Protein AF-A0AAW0WRS8-F1 (afdb_monomer)

Organism: Cherax quadricarinatus (NCBI:txid27406)

Solvent-accessible surface area (backbone atoms only — not comparable to full-atom values): 12340 Å² total; per-residue (Å²): 109,69,59,82,79,44,77,72,46,46,68,58,30,54,53,52,19,50,53,30,45,75,68,71,35,55,68,61,17,49,53,32,34,52,50,32,47,50,47,54,60,73,70,48,56,92,85,69,47,71,90,71,67,74,47,70,54,64,65,86,45,72,82,47,36,58,57,56,53,36,50,53,54,47,31,52,56,37,42,75,72,65,40,24,55,60,24,30,54,48,43,54,50,58,37,44,28,33,70,85,74,38,91,80,49,54,76,82,51,40,58,62,25,24,60,72,48,67,39,32,68,60,47,47,52,50,45,71,70,40,32,90,82,65,47,45,71,79,36,72,63,50,21,54,46,45,24,51,28,31,38,45,60,37,72,58,66,86,70,78,90,79,64,52,78,70,53,52,56,54,49,50,60,52,45,65,74,57,56,52,47,68,55,22,35,54,50,15,56,54,38,41,52,53,33,42,70,75,41,53,86,52,46,62,65,48,30,60,75,68,72,46,83,70,57,73,88,77,73,113

Structure (mmCIF, N/CA/C/O backbone):
data_AF-A0AAW0WRS8-F1
#
_entry.id   AF-A0AAW0WRS8-F1
#
loop_
_atom_site.group_PDB
_atom_site.id
_atom_site.type_symbol
_atom_site.label_atom_id
_a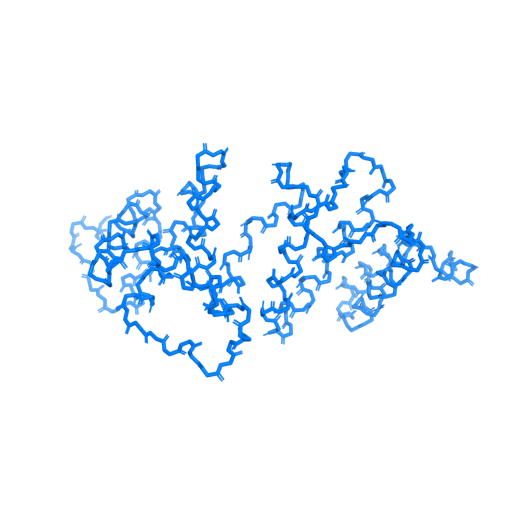tom_site.label_alt_id
_atom_site.label_comp_id
_atom_site.label_asym_id
_atom_site.label_entity_id
_atom_site.label_seq_id
_atom_site.pdbx_PDB_ins_code
_atom_site.Cartn_x
_atom_site.Cartn_y
_atom_site.Cartn_z
_atom_site.occupancy
_atom_site.B_iso_or_equiv
_atom_site.auth_seq_id
_atom_site.auth_comp_id
_atom_site.auth_asym_id
_atom_site.auth_atom_id
_atom_site.pdbx_PDB_model_num
ATOM 1 N N . THR A 1 1 ? 16.621 -12.803 -29.660 1.00 56.28 1 THR A N 1
ATOM 2 C CA . THR A 1 1 ? 15.350 -12.135 -29.286 1.00 56.28 1 THR A CA 1
ATOM 3 C C . THR A 1 1 ? 15.617 -10.657 -29.076 1.00 56.28 1 THR A C 1
ATOM 5 O O . THR A 1 1 ? 16.771 -10.305 -28.866 1.00 56.28 1 THR A O 1
ATOM 8 N N . LEU A 1 2 ? 14.601 -9.792 -29.170 1.00 69.19 2 LEU A N 1
ATOM 9 C CA . L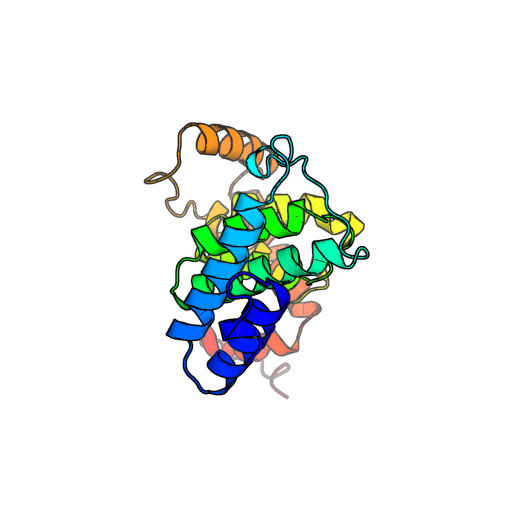EU A 1 2 ? 14.745 -8.325 -29.106 1.00 69.19 2 LEU A CA 1
ATOM 10 C C . LEU A 1 2 ? 15.580 -7.838 -27.900 1.00 69.19 2 LEU A C 1
ATOM 12 O O . LEU A 1 2 ? 16.336 -6.891 -28.036 1.00 69.19 2 LEU A O 1
ATOM 16 N N . LEU A 1 3 ? 15.528 -8.555 -26.770 1.00 72.19 3 LEU A N 1
ATOM 17 C CA . LEU A 1 3 ? 16.339 -8.315 -25.567 1.00 72.19 3 LEU A CA 1
ATOM 18 C C . LEU A 1 3 ? 17.863 -8.325 -25.820 1.00 72.19 3 LEU A C 1
ATOM 20 O O . LEU A 1 3 ? 18.598 -7.595 -25.167 1.00 72.19 3 LEU A O 1
ATOM 24 N N . ASN A 1 4 ? 18.342 -9.140 -26.764 1.00 72.88 4 ASN A N 1
ATOM 25 C CA . ASN A 1 4 ? 19.769 -9.222 -27.100 1.00 72.88 4 ASN A CA 1
ATOM 26 C C . ASN A 1 4 ? 20.231 -8.045 -27.969 1.00 72.88 4 ASN A C 1
ATOM 28 O O . ASN A 1 4 ? 21.420 -7.748 -27.993 1.00 72.88 4 ASN A O 1
ATOM 32 N N . HIS A 1 5 ? 19.307 -7.413 -28.698 1.00 77.75 5 HIS A N 1
ATOM 33 C CA . HIS A 1 5 ? 19.598 -6.253 -29.540 1.00 77.75 5 HIS A CA 1
ATOM 34 C C . HIS A 1 5 ? 19.365 -4.939 -28.783 1.00 77.75 5 HIS A C 1
ATOM 36 O O . HIS A 1 5 ? 20.185 -4.039 -28.885 1.00 77.75 5 HIS A O 1
ATOM 42 N N . GLU A 1 6 ? 18.300 -4.865 -27.980 1.00 80.38 6 GLU A N 1
ATOM 43 C CA . GLU A 1 6 ? 17.896 -3.686 -27.207 1.00 80.38 6 GLU A CA 1
ATOM 44 C C . GLU A 1 6 ? 17.671 -4.058 -25.733 1.00 80.38 6 GLU A C 1
ATOM 46 O O . GLU A 1 6 ? 16.535 -4.263 -25.286 1.00 80.38 6 GLU A O 1
ATOM 51 N N . PRO A 1 7 ? 18.749 -4.169 -24.938 1.00 82.00 7 PRO A N 1
ATOM 52 C CA . PRO A 1 7 ? 18.675 -4.723 -23.590 1.00 82.00 7 PRO A CA 1
ATOM 53 C C . PRO A 1 7 ? 18.068 -3.748 -22.563 1.00 82.00 7 PRO A C 1
ATOM 55 O O . PRO A 1 7 ? 17.867 -4.120 -21.408 1.00 82.00 7 PRO A O 1
ATOM 58 N N . PHE A 1 8 ? 17.771 -2.508 -22.967 1.00 85.62 8 PHE A N 1
ATOM 59 C CA . PHE A 1 8 ? 17.171 -1.466 -22.127 1.00 85.62 8 PHE A CA 1
ATOM 60 C C . PHE A 1 8 ? 15.739 -1.096 -22.542 1.00 85.62 8 PHE A C 1
ATOM 62 O O . PHE A 1 8 ? 15.156 -0.184 -21.966 1.00 85.62 8 PHE A O 1
ATOM 69 N N . HIS A 1 9 ? 15.135 -1.801 -23.504 1.00 92.38 9 HIS A N 1
ATOM 70 C CA . HIS A 1 9 ? 13.744 -1.543 -23.875 1.00 92.38 9 HIS A CA 1
ATOM 71 C C . HIS A 1 9 ? 12.785 -1.968 -22.750 1.00 92.38 9 HIS A C 1
ATOM 73 O O . HIS A 1 9 ? 12.619 -3.162 -22.481 1.00 92.38 9 HIS A O 1
ATOM 79 N N . VAL A 1 10 ? 12.144 -0.988 -22.105 1.00 93.81 10 VAL A N 1
ATOM 80 C CA . VAL A 1 10 ? 11.334 -1.170 -20.887 1.00 93.81 10 VAL A CA 1
ATOM 81 C C . VAL A 1 10 ? 10.209 -2.186 -21.090 1.00 93.81 10 VAL A C 1
ATOM 83 O O . VAL A 1 10 ? 10.088 -3.123 -20.302 1.00 93.81 10 VAL A O 1
ATOM 86 N N . ASP A 1 11 ? 9.432 -2.078 -22.169 1.00 92.75 11 ASP A N 1
ATOM 87 C CA . ASP A 1 11 ? 8.311 -2.998 -22.394 1.00 92.75 11 ASP A CA 1
ATOM 88 C C . ASP A 1 11 ? 8.783 -4.436 -22.644 1.00 92.75 11 ASP A C 1
ATOM 90 O O . ASP A 1 11 ? 8.130 -5.384 -22.207 1.00 92.75 11 ASP A O 1
ATOM 94 N N . THR A 1 12 ? 9.948 -4.621 -23.280 1.00 93.88 12 THR A N 1
ATOM 95 C CA . THR A 1 12 ? 10.545 -5.958 -23.447 1.00 93.88 12 THR A CA 1
ATOM 96 C C . THR A 1 12 ? 10.975 -6.520 -22.097 1.00 93.88 12 THR A C 1
ATOM 98 O O . THR A 1 12 ? 10.697 -7.683 -21.814 1.00 93.88 12 THR A O 1
ATOM 101 N N . LEU A 1 13 ? 11.619 -5.713 -21.246 1.00 95.00 13 LEU A N 1
ATOM 102 C CA . LEU A 1 13 ? 12.016 -6.132 -19.898 1.00 95.00 13 LEU A CA 1
ATOM 103 C C . LEU A 1 13 ? 10.797 -6.567 -19.076 1.00 95.00 13 LEU A C 1
ATOM 105 O O . LEU A 1 13 ? 10.821 -7.631 -18.458 1.00 95.00 13 LEU A O 1
ATOM 109 N N . LEU A 1 14 ? 9.704 -5.801 -19.129 1.00 95.50 14 LEU A N 1
ATOM 110 C CA . LEU A 1 14 ? 8.461 -6.131 -18.433 1.00 95.50 14 LEU A CA 1
ATOM 111 C C . LEU A 1 14 ? 7.804 -7.402 -18.988 1.00 95.50 14 LEU A C 1
ATOM 113 O O . LEU A 1 14 ? 7.377 -8.257 -18.210 1.00 95.50 14 LEU A O 1
ATOM 117 N N . GLN A 1 15 ? 7.744 -7.582 -20.305 1.00 94.56 15 GLN A N 1
ATOM 118 C CA . GLN A 1 15 ? 7.197 -8.806 -20.899 1.00 94.56 15 GLN A CA 1
ATOM 119 C C . GLN A 1 15 ? 8.037 -10.038 -20.549 1.00 94.56 15 GLN A C 1
ATOM 121 O O . GLN A 1 15 ? 7.498 -11.060 -20.140 1.00 94.56 15 GLN A O 1
ATOM 126 N N . VAL A 1 16 ? 9.362 -9.942 -20.644 1.00 94.19 16 VAL A N 1
ATOM 127 C CA . VAL A 1 16 ? 10.254 -11.063 -20.328 1.00 94.19 16 VAL A CA 1
ATOM 128 C C . VAL A 1 16 ? 10.237 -11.376 -18.829 1.00 94.19 16 VAL A C 1
ATOM 130 O O . VAL A 1 16 ? 10.242 -12.548 -18.464 1.00 94.19 16 VAL A O 1
ATOM 133 N N . SER A 1 17 ? 10.118 -10.367 -17.958 1.00 95.75 17 SER A N 1
ATOM 134 C CA . SER A 1 17 ? 9.947 -10.593 -16.513 1.00 95.75 17 SER A CA 1
ATOM 135 C C . SER A 1 17 ? 8.711 -11.439 -16.198 1.00 95.75 17 SER A C 1
ATOM 137 O O . SER A 1 17 ? 8.746 -12.264 -15.291 1.00 95.75 17 SER A O 1
ATOM 139 N N . GLU A 1 18 ? 7.641 -11.287 -16.982 1.00 94.31 18 GLU A N 1
ATOM 140 C CA . GLU A 1 18 ? 6.420 -12.074 -16.826 1.00 94.31 18 GLU A CA 1
ATOM 141 C C . GLU A 1 18 ? 6.632 -13.534 -17.234 1.00 94.31 18 GLU A C 1
ATOM 143 O O . GLU A 1 18 ? 6.164 -14.438 -16.549 1.00 94.31 18 GLU A O 1
ATOM 148 N N . ILE A 1 19 ? 7.394 -13.773 -18.304 1.00 95.50 19 ILE A N 1
ATOM 149 C CA . ILE A 1 19 ? 7.750 -15.128 -18.742 1.00 95.50 19 ILE A CA 1
ATOM 150 C C . ILE A 1 19 ? 8.559 -15.844 -17.655 1.00 95.50 19 ILE A C 1
ATOM 152 O O . ILE A 1 19 ? 8.246 -16.984 -17.322 1.00 95.50 19 ILE A O 1
ATOM 156 N N . PHE A 1 20 ? 9.556 -15.178 -17.064 1.00 94.75 20 PHE A N 1
ATOM 157 C CA . PHE A 1 20 ? 10.329 -15.756 -15.958 1.00 94.75 20 PHE A CA 1
ATOM 158 C C . PHE A 1 20 ? 9.472 -16.000 -14.715 1.00 94.75 20 PHE A C 1
ATOM 160 O O . PHE A 1 20 ? 9.589 -17.055 -14.100 1.00 94.75 20 PHE A O 1
ATOM 167 N N . ARG A 1 21 ? 8.556 -15.079 -14.389 1.00 94.25 21 ARG A N 1
ATOM 168 C CA . ARG A 1 21 ? 7.604 -15.248 -13.283 1.00 94.25 21 ARG A CA 1
ATOM 169 C C . ARG A 1 21 ? 6.711 -16.475 -13.474 1.00 94.25 21 ARG A C 1
ATOM 171 O O . ARG A 1 21 ? 6.482 -17.198 -12.514 1.00 94.25 21 ARG A O 1
ATOM 178 N N . LEU A 1 22 ? 6.216 -16.705 -14.692 1.00 94.56 22 LEU A N 1
ATOM 179 C CA . LEU A 1 22 ? 5.416 -17.887 -15.040 1.00 94.56 22 LEU A CA 1
ATOM 180 C C . LEU A 1 22 ? 6.246 -19.178 -15.092 1.00 94.56 22 LEU A C 1
ATOM 182 O O . LEU A 1 22 ? 5.693 -20.260 -14.933 1.00 94.56 22 LEU A O 1
ATOM 186 N N . GLY A 1 23 ? 7.554 -19.066 -15.319 1.00 94.62 23 GLY A N 1
ATOM 187 C CA . GLY A 1 23 ? 8.512 -20.169 -15.252 1.00 94.62 23 GLY A CA 1
ATOM 188 C C . GLY A 1 23 ? 9.079 -20.426 -13.853 1.00 94.62 23 GLY A C 1
ATOM 189 O O . GLY A 1 23 ? 10.122 -21.066 -13.756 1.00 94.62 23 GLY A O 1
ATOM 190 N N . ASP A 1 24 ? 8.447 -19.894 -12.800 1.00 91.44 24 ASP A N 1
ATOM 191 C CA . ASP A 1 24 ? 8.865 -19.971 -11.390 1.00 91.44 24 ASP A CA 1
ATOM 192 C C . ASP A 1 24 ? 10.255 -19.379 -11.061 1.00 91.44 24 ASP A C 1
ATOM 194 O O . ASP A 1 24 ? 10.725 -19.464 -9.923 1.00 91.44 24 ASP A O 1
ATOM 198 N N . ASP A 1 25 ? 10.893 -18.669 -11.997 1.00 94.81 25 ASP A N 1
ATOM 199 C CA . ASP A 1 25 ? 12.132 -17.921 -11.755 1.00 94.81 25 ASP A CA 1
ATOM 200 C C . ASP A 1 25 ? 11.824 -16.485 -11.301 1.00 94.81 25 ASP A C 1
ATOM 202 O O . ASP A 1 25 ? 11.981 -15.483 -12.011 1.00 94.81 25 ASP A O 1
ATOM 206 N N . SER A 1 26 ? 11.344 -16.391 -10.064 1.00 91.56 26 SER A N 1
ATOM 207 C CA . SER A 1 26 ? 11.006 -15.124 -9.408 1.00 91.56 26 SER A CA 1
ATOM 208 C C . SER A 1 26 ? 12.222 -14.214 -9.182 1.00 91.56 26 SER A C 1
ATOM 210 O O . SER A 1 26 ? 12.084 -12.987 -9.191 1.00 91.56 26 SER A O 1
ATOM 212 N N . ALA A 1 27 ? 13.420 -14.786 -9.030 1.00 94.25 27 ALA A N 1
ATOM 213 C CA . ALA A 1 27 ? 14.651 -14.026 -8.838 1.00 94.25 27 ALA A CA 1
ATOM 214 C C . ALA A 1 27 ? 15.044 -13.269 -10.114 1.00 94.25 27 ALA A C 1
ATOM 216 O O . ALA A 1 27 ? 15.286 -12.059 -10.061 1.00 94.25 27 ALA A O 1
ATOM 217 N N . MET A 1 28 ? 15.050 -13.948 -11.265 1.00 94.38 28 MET A N 1
ATOM 218 C CA . MET A 1 28 ? 15.327 -13.311 -12.552 1.00 94.38 28 MET A CA 1
ATOM 219 C C . MET A 1 28 ? 14.232 -12.305 -12.925 1.00 94.38 28 MET A C 1
ATOM 221 O O . MET A 1 28 ? 14.537 -11.195 -13.369 1.00 94.38 28 MET A O 1
ATOM 225 N N . ALA A 1 29 ? 12.959 -12.642 -12.687 1.00 95.19 29 ALA A N 1
ATOM 226 C CA . ALA A 1 29 ? 11.845 -11.723 -12.914 1.00 95.19 29 ALA A CA 1
ATOM 227 C C . ALA A 1 29 ? 12.014 -10.409 -12.130 1.00 95.19 29 ALA A C 1
ATOM 229 O O . ALA A 1 29 ? 11.847 -9.325 -12.696 1.00 95.19 29 ALA A O 1
ATOM 230 N N . ALA A 1 30 ? 12.403 -10.489 -10.852 1.00 95.69 30 ALA A N 1
ATOM 231 C CA . ALA A 1 30 ? 12.645 -9.315 -10.019 1.00 95.69 30 ALA A CA 1
ATOM 232 C C . ALA A 1 30 ? 13.793 -8.443 -10.551 1.00 95.69 30 ALA A C 1
ATOM 234 O O . ALA A 1 30 ? 13.620 -7.229 -10.654 1.00 95.69 30 ALA A O 1
ATOM 235 N N . GLN A 1 31 ? 14.913 -9.045 -10.967 1.00 95.81 31 GLN A N 1
ATOM 236 C CA . GLN A 1 31 ? 16.049 -8.308 -11.542 1.00 95.81 31 GLN A CA 1
ATOM 237 C C . GLN A 1 31 ? 15.669 -7.555 -12.823 1.00 95.81 31 GLN A C 1
ATOM 239 O O . GLN A 1 31 ? 16.104 -6.425 -13.041 1.00 95.81 31 GLN A O 1
ATOM 244 N N . LEU A 1 32 ? 14.834 -8.155 -13.676 1.00 96.12 32 LEU A N 1
ATOM 245 C CA . LEU A 1 32 ? 14.356 -7.505 -14.899 1.00 96.12 32 LEU A CA 1
ATOM 246 C C . LEU A 1 32 ? 13.430 -6.320 -14.603 1.00 96.12 32 LEU A C 1
ATOM 248 O O . LEU A 1 32 ? 13.510 -5.302 -15.290 1.00 96.12 32 LEU A O 1
ATOM 252 N N . ILE A 1 33 ? 12.590 -6.425 -13.570 1.00 97.06 33 ILE A N 1
ATOM 253 C CA . ILE A 1 33 ? 11.737 -5.320 -13.106 1.00 97.06 33 ILE A CA 1
ATOM 254 C C . ILE A 1 33 ? 12.589 -4.186 -12.522 1.00 97.06 33 ILE A C 1
ATOM 256 O O . ILE A 1 33 ? 12.374 -3.026 -12.864 1.00 97.06 33 ILE A O 1
ATOM 260 N N . GLU A 1 34 ? 13.581 -4.505 -11.690 1.00 95.88 34 GLU A N 1
ATOM 261 C CA . GLU A 1 34 ? 14.518 -3.519 -11.130 1.00 95.88 34 GLU A CA 1
ATOM 262 C C . GLU A 1 34 ? 15.306 -2.810 -12.240 1.00 95.88 34 GLU A C 1
ATOM 264 O O . GLU A 1 34 ? 15.440 -1.586 -12.231 1.00 95.88 34 GLU A O 1
ATOM 269 N N . ARG A 1 35 ? 15.738 -3.550 -13.267 1.00 95.62 35 ARG A N 1
ATOM 270 C CA . ARG A 1 35 ? 16.375 -2.972 -14.455 1.00 95.62 35 ARG A CA 1
ATOM 271 C C . ARG A 1 35 ? 15.435 -2.050 -15.233 1.00 95.62 35 ARG A C 1
ATOM 273 O O . ARG A 1 35 ? 15.873 -1.000 -15.693 1.00 95.62 35 ARG A O 1
ATOM 280 N N . ALA A 1 36 ? 14.165 -2.422 -15.393 1.00 96.56 36 ALA A N 1
ATOM 281 C CA . ALA A 1 36 ? 13.172 -1.577 -16.054 1.00 96.56 36 ALA A CA 1
ATOM 282 C C . ALA A 1 36 ? 12.967 -0.254 -15.296 1.00 96.56 36 ALA A C 1
ATOM 284 O O . ALA A 1 36 ? 12.954 0.808 -15.917 1.00 96.56 36 ALA A O 1
ATOM 285 N N . LEU A 1 37 ? 12.880 -0.308 -13.962 1.00 95.44 37 LEU A N 1
ATOM 286 C CA . LEU A 1 37 ? 12.797 0.884 -13.113 1.00 95.44 37 LEU A CA 1
ATOM 287 C C . LEU A 1 37 ? 14.042 1.763 -13.234 1.00 95.44 37 LEU A C 1
ATOM 289 O O . LEU A 1 37 ? 13.903 2.971 -13.396 1.00 95.44 37 LEU A O 1
ATOM 293 N N . TYR A 1 38 ? 15.235 1.167 -13.240 1.00 95.06 38 TYR A N 1
ATOM 294 C CA . TYR A 1 38 ? 16.484 1.904 -13.435 1.00 95.06 38 TYR A CA 1
ATOM 295 C C . TYR A 1 38 ? 16.507 2.664 -14.769 1.00 95.06 38 TYR A C 1
ATOM 297 O O . TYR A 1 38 ? 16.867 3.838 -14.810 1.00 95.06 38 TYR A O 1
ATOM 305 N N . VAL A 1 39 ? 16.084 2.023 -15.866 1.00 94.62 39 VAL A N 1
ATOM 306 C CA . VAL A 1 39 ? 16.002 2.695 -17.173 1.00 94.62 39 VAL A CA 1
ATOM 307 C C . VAL A 1 39 ? 15.033 3.876 -17.114 1.00 94.62 39 VAL A C 1
ATOM 309 O O . VAL A 1 39 ? 15.382 4.969 -17.560 1.00 94.62 39 VAL A O 1
ATOM 312 N N . LEU A 1 40 ? 13.850 3.684 -16.528 1.00 93.44 40 LEU A N 1
ATOM 313 C CA . LEU A 1 40 ? 12.843 4.739 -16.389 1.00 93.44 40 LEU A CA 1
ATOM 314 C C . LEU A 1 40 ? 13.340 5.915 -15.539 1.00 93.44 40 LEU A C 1
ATOM 316 O O . LEU A 1 40 ? 13.127 7.068 -15.906 1.00 93.44 40 LEU A O 1
ATOM 320 N N . GLU A 1 41 ? 14.033 5.635 -14.437 1.00 91.94 41 GLU A N 1
ATOM 321 C CA . GLU A 1 41 ? 14.656 6.654 -13.592 1.00 91.94 41 GLU A CA 1
ATOM 322 C C . GLU A 1 41 ? 15.744 7.416 -14.360 1.00 91.94 41 GLU A C 1
ATOM 324 O O . GLU A 1 41 ? 15.759 8.646 -14.355 1.00 91.94 41 GLU A O 1
ATOM 329 N N . SER A 1 42 ? 16.604 6.706 -15.095 1.00 90.81 42 SER A N 1
ATOM 330 C CA . SER A 1 42 ? 17.699 7.315 -15.860 1.00 90.81 42 SER A CA 1
ATOM 331 C C . SER A 1 42 ? 17.225 8.203 -17.017 1.00 90.81 42 SER A C 1
ATOM 333 O O . SER A 1 42 ? 17.916 9.146 -17.395 1.00 90.81 42 SER A O 1
ATOM 335 N N . ALA A 1 43 ? 16.042 7.915 -17.564 1.00 89.44 43 ALA A N 1
ATOM 336 C CA . ALA A 1 43 ? 15.416 8.678 -18.639 1.00 89.44 43 ALA A CA 1
ATOM 337 C C . ALA A 1 43 ? 14.463 9.771 -18.122 1.00 89.44 43 ALA A C 1
ATOM 339 O O . ALA A 1 43 ? 13.841 10.478 -18.920 1.00 89.44 43 ALA A O 1
ATOM 340 N N . SER A 1 44 ? 14.316 9.907 -16.800 1.00 86.00 44 SER A N 1
ATOM 341 C CA . SER A 1 44 ? 13.404 10.879 -16.211 1.00 86.00 44 SER A CA 1
ATOM 342 C C . SER A 1 44 ? 13.888 12.317 -16.415 1.00 86.00 44 SER A C 1
ATOM 344 O O . SER A 1 44 ? 15.081 12.625 -16.403 1.00 86.00 44 SER A O 1
ATOM 346 N N . HIS A 1 45 ? 12.938 13.231 -16.624 1.00 87.50 45 HIS A N 1
ATOM 347 C CA . HIS A 1 45 ? 13.261 14.649 -16.742 1.00 87.50 45 HIS A CA 1
ATOM 348 C C . HIS A 1 45 ? 13.832 15.160 -15.403 1.00 87.50 45 HIS A C 1
ATOM 350 O O . HIS A 1 45 ? 13.250 14.851 -14.370 1.00 87.50 45 HIS A O 1
ATOM 356 N N . PRO A 1 46 ? 14.871 16.015 -15.362 1.00 86.25 46 PRO A N 1
ATOM 357 C CA . PRO A 1 46 ? 15.466 16.479 -14.097 1.00 86.25 46 PRO A CA 1
ATOM 358 C C . PRO A 1 46 ? 14.493 17.178 -13.130 1.00 86.25 46 PRO A C 1
ATOM 360 O O . PRO A 1 46 ? 14.719 17.213 -11.924 1.00 86.25 46 PRO A O 1
ATOM 363 N N . LEU A 1 47 ? 13.404 17.751 -13.657 1.00 86.00 47 LEU A N 1
ATOM 364 C CA . LEU A 1 47 ? 12.329 18.360 -12.854 1.00 86.00 47 LEU A CA 1
ATOM 365 C C . LEU A 1 47 ? 11.275 17.354 -12.360 1.00 86.00 47 LEU A C 1
ATOM 367 O O . LEU A 1 47 ? 10.429 17.709 -11.542 1.00 86.00 47 LEU A O 1
ATOM 371 N N . PHE A 1 48 ? 11.297 16.116 -12.852 1.00 86.62 48 PHE A N 1
ATOM 372 C CA . PHE A 1 48 ? 10.431 15.043 -12.382 1.00 86.62 48 PHE A CA 1
ATOM 373 C C . PHE A 1 48 ? 10.964 14.516 -11.049 1.00 86.62 48 PHE A C 1
ATOM 375 O O . PHE A 1 48 ? 11.720 13.552 -10.982 1.00 86.62 48 PHE A O 1
ATOM 382 N N . ASN A 1 49 ? 10.584 15.193 -9.967 1.00 85.62 49 ASN A N 1
ATOM 383 C CA . ASN A 1 49 ? 11.004 14.827 -8.624 1.00 85.62 49 ASN A CA 1
ATOM 384 C C . ASN A 1 49 ? 9.882 14.119 -7.867 1.00 85.62 49 ASN A C 1
ATOM 386 O O . ASN A 1 49 ? 9.034 14.742 -7.217 1.00 85.62 49 ASN A O 1
ATOM 390 N N . ILE A 1 50 ? 9.943 12.795 -7.905 1.00 85.19 50 ILE A N 1
ATOM 391 C CA . ILE A 1 50 ? 9.030 11.891 -7.217 1.00 85.19 50 ILE A CA 1
ATOM 392 C C . ILE A 1 50 ? 8.913 12.192 -5.705 1.00 85.19 50 I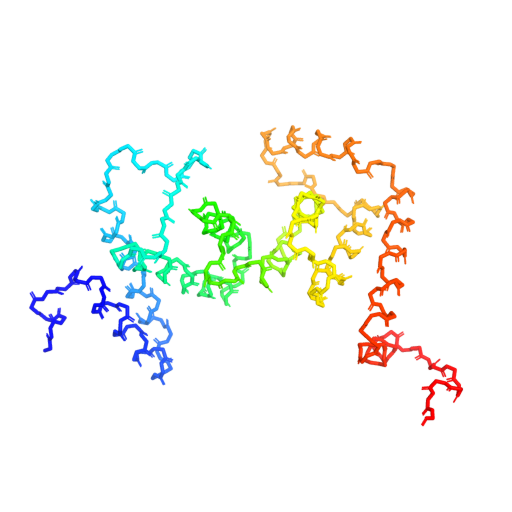LE A C 1
ATOM 394 O O . ILE A 1 50 ? 7.825 12.089 -5.137 1.00 85.19 50 ILE A O 1
ATOM 398 N N . ALA A 1 51 ? 9.995 12.624 -5.051 1.00 82.25 51 ALA A N 1
ATOM 399 C CA . ALA A 1 51 ? 10.028 12.836 -3.602 1.00 82.25 51 ALA A CA 1
ATOM 400 C C . ALA A 1 51 ? 9.218 14.058 -3.130 1.00 82.25 51 ALA A C 1
ATOM 402 O O . ALA A 1 51 ? 8.988 14.227 -1.935 1.00 82.25 51 ALA A O 1
ATOM 403 N N . THR A 1 52 ? 8.779 14.921 -4.048 1.00 83.06 52 THR A N 1
ATOM 404 C CA . THR A 1 52 ? 8.022 16.138 -3.709 1.00 83.06 52 THR A CA 1
ATOM 405 C C . THR A 1 52 ? 6.544 15.882 -3.414 1.00 83.06 52 THR A C 1
ATOM 407 O O . THR A 1 52 ? 5.884 16.750 -2.851 1.00 83.06 52 THR A O 1
ATOM 410 N N . GLY A 1 53 ? 5.995 14.729 -3.814 1.00 78.62 53 GLY A N 1
ATOM 411 C CA . GLY A 1 53 ? 4.570 14.411 -3.653 1.00 78.62 53 GLY A CA 1
ATOM 412 C C . GLY A 1 53 ? 3.618 15.186 -4.579 1.00 78.62 53 GLY A C 1
ATOM 413 O O . GLY A 1 53 ? 2.410 14.947 -4.553 1.00 78.62 53 GLY A O 1
ATOM 414 N N . VAL A 1 54 ? 4.132 16.074 -5.439 1.00 82.69 54 VAL A N 1
ATOM 415 C CA . VAL A 1 54 ? 3.336 16.841 -6.422 1.00 82.69 54 VAL A CA 1
ATOM 416 C C . VAL A 1 54 ? 3.460 16.312 -7.852 1.00 82.69 54 VAL A C 1
ATOM 418 O O . VAL A 1 54 ? 2.799 16.813 -8.757 1.00 82.69 54 VAL A O 1
ATOM 421 N N . CYS A 1 55 ? 4.278 15.280 -8.070 1.00 85.31 55 CYS A N 1
ATOM 422 C CA . CYS A 1 55 ? 4.372 14.630 -9.370 1.00 85.31 55 CYS A CA 1
ATOM 423 C C . CYS A 1 55 ? 3.072 13.882 -9.679 1.00 85.31 55 CYS A C 1
ATOM 425 O O . CYS A 1 55 ? 2.663 12.996 -8.928 1.00 85.31 55 CYS A O 1
ATOM 427 N N . ARG A 1 56 ? 2.430 14.249 -10.789 1.00 90.31 56 ARG A N 1
ATOM 428 C CA . ARG A 1 56 ? 1.233 13.592 -11.318 1.00 90.31 56 ARG A CA 1
ATOM 429 C C . ARG A 1 56 ? 1.533 13.051 -12.704 1.00 90.31 56 ARG A C 1
ATOM 431 O O . ARG A 1 56 ? 2.179 13.725 -13.504 1.00 90.31 56 ARG A O 1
ATOM 438 N N . LEU A 1 57 ? 1.057 11.845 -12.980 1.00 91.56 57 LEU A N 1
ATOM 439 C CA . LEU A 1 57 ? 1.280 11.155 -14.238 1.00 91.56 57 LEU A CA 1
ATOM 440 C C . LEU A 1 57 ? -0.011 10.463 -14.679 1.00 91.56 57 LEU A C 1
ATOM 442 O O . LEU A 1 57 ? -0.598 9.685 -13.933 1.00 91.56 57 LEU A O 1
ATOM 446 N N . GLN A 1 58 ? -0.477 10.751 -15.893 1.00 91.62 58 GLN A N 1
ATOM 447 C CA . GLN A 1 58 ? -1.733 10.188 -16.389 1.00 91.62 58 GLN A CA 1
ATOM 448 C C . GLN A 1 58 ? -1.501 8.792 -16.968 1.00 91.62 58 GLN A C 1
ATOM 450 O O . GLN A 1 58 ? -0.806 8.646 -17.972 1.00 91.62 58 GLN A O 1
ATOM 455 N N . TYR A 1 59 ? -2.145 7.772 -16.402 1.00 93.44 59 TYR A N 1
ATOM 456 C CA . TYR A 1 59 ? -2.032 6.387 -16.885 1.00 93.44 59 TYR A CA 1
ATOM 457 C C . TYR A 1 59 ? -2.650 6.155 -18.275 1.00 93.44 59 TYR A C 1
ATOM 459 O O . TYR A 1 59 ? -2.320 5.195 -18.975 1.00 93.44 59 TYR A O 1
ATOM 467 N N . ARG A 1 60 ? -3.548 7.048 -18.715 1.00 92.44 60 ARG A N 1
ATOM 468 C CA . ARG A 1 60 ? -4.155 6.969 -20.053 1.00 92.44 60 ARG A CA 1
ATOM 469 C C . ARG A 1 60 ? -3.106 7.071 -21.164 1.00 92.44 60 ARG A C 1
ATOM 471 O O . ARG A 1 60 ? -3.253 6.372 -22.168 1.00 92.44 60 ARG A O 1
ATOM 478 N N . GLN A 1 61 ? -2.054 7.867 -20.955 1.00 93.31 61 GLN A N 1
ATOM 479 C CA . GLN A 1 61 ? -0.913 7.983 -21.866 1.00 93.31 61 GLN A CA 1
ATOM 480 C C . GLN A 1 61 ? -0.098 6.690 -21.853 1.00 93.31 61 GLN A C 1
ATOM 482 O O . GLN A 1 61 ? 0.254 6.177 -20.790 1.00 93.31 61 GLN A O 1
ATOM 487 N N . GLN A 1 62 ? 0.167 6.144 -23.037 1.00 92.56 62 GLN A N 1
ATOM 488 C CA . GLN A 1 62 ? 0.774 4.824 -23.193 1.00 92.56 62 GLN A CA 1
ATOM 489 C C . GLN A 1 62 ? 2.193 4.777 -22.617 1.00 92.56 62 GLN A C 1
ATOM 491 O O . GLN A 1 62 ? 2.561 3.794 -21.978 1.00 92.56 62 GLN A O 1
ATOM 496 N N . GLU A 1 63 ? 2.942 5.860 -22.781 1.00 90.06 63 GLU A N 1
ATOM 497 C CA . GLU A 1 63 ? 4.333 6.029 -22.363 1.00 90.06 63 GLU A CA 1
ATOM 498 C C . GLU A 1 63 ? 4.477 5.866 -20.845 1.00 90.06 63 GLU A C 1
ATOM 500 O O . GLU A 1 63 ? 5.408 5.229 -20.351 1.00 90.06 63 GLU A O 1
ATOM 505 N N . ASN A 1 64 ? 3.488 6.365 -20.103 1.00 92.56 64 ASN A N 1
ATOM 506 C CA . ASN A 1 64 ? 3.482 6.358 -18.646 1.00 92.56 64 ASN A CA 1
ATOM 507 C C . ASN A 1 64 ? 3.169 4.980 -18.061 1.00 92.56 64 ASN A C 1
ATOM 509 O O . ASN A 1 64 ? 3.579 4.682 -16.939 1.00 92.56 64 ASN A O 1
ATOM 513 N N . ARG A 1 65 ? 2.439 4.125 -18.790 1.00 94.75 65 ARG A N 1
ATOM 514 C CA . ARG A 1 65 ? 1.949 2.834 -18.269 1.00 94.75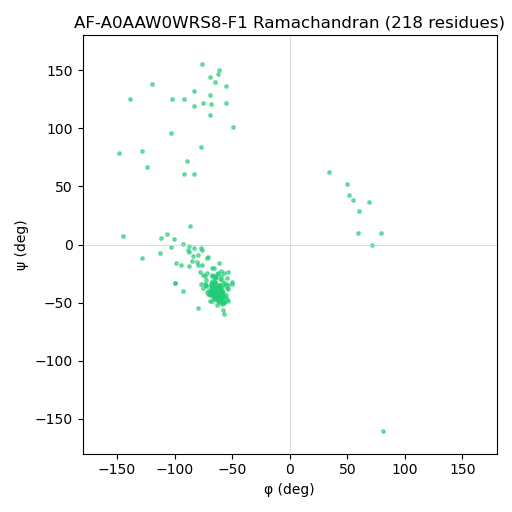 65 ARG A CA 1
ATOM 515 C C . ARG A 1 65 ? 3.080 1.936 -17.798 1.00 94.75 65 ARG A C 1
ATOM 517 O O . ARG A 1 65 ? 2.924 1.244 -16.793 1.00 94.75 65 ARG A O 1
ATOM 524 N N . SER A 1 66 ? 4.203 1.977 -18.508 1.00 94.94 66 SER A N 1
ATOM 525 C CA . SER A 1 66 ? 5.401 1.203 -18.195 1.00 94.94 66 SER A CA 1
ATOM 526 C C . SER A 1 66 ? 5.893 1.464 -16.764 1.00 94.94 66 SER A C 1
ATOM 528 O O . SER A 1 66 ? 6.141 0.509 -16.028 1.00 94.94 66 SER A O 1
ATOM 530 N N . LEU A 1 67 ? 5.913 2.727 -16.317 1.00 94.75 67 LEU A N 1
ATOM 531 C CA . LEU A 1 67 ? 6.297 3.107 -14.954 1.00 94.75 67 LEU A CA 1
ATOM 532 C C . LEU A 1 67 ? 5.325 2.569 -13.904 1.00 94.75 67 LEU A C 1
ATOM 534 O O . LEU A 1 67 ? 5.757 1.982 -12.914 1.00 94.75 67 LEU A O 1
ATOM 538 N N . PHE A 1 68 ? 4.019 2.721 -14.129 1.00 96.31 68 PHE A N 1
ATOM 539 C CA . PHE A 1 68 ? 3.002 2.213 -13.205 1.00 96.31 68 PHE A CA 1
ATOM 540 C C . PHE A 1 68 ? 3.097 0.690 -13.049 1.00 96.31 68 PHE A C 1
ATOM 542 O O . PHE A 1 68 ? 3.095 0.182 -11.929 1.00 96.31 68 PHE A O 1
ATOM 549 N N . ILE A 1 69 ? 3.224 -0.039 -14.162 1.00 96.69 69 ILE A N 1
ATOM 550 C CA . ILE A 1 69 ? 3.331 -1.504 -14.163 1.00 96.69 69 ILE A CA 1
ATOM 551 C C . ILE A 1 69 ? 4.631 -1.953 -13.488 1.00 96.69 69 ILE A C 1
ATOM 553 O O . ILE A 1 69 ? 4.606 -2.886 -12.683 1.00 96.69 69 ILE A O 1
ATOM 557 N N . ALA A 1 70 ? 5.756 -1.296 -13.786 1.00 97.25 70 ALA A N 1
ATOM 558 C CA . ALA A 1 70 ? 7.046 -1.605 -13.178 1.00 97.25 70 ALA A CA 1
ATOM 559 C C . ALA A 1 70 ? 7.013 -1.397 -11.654 1.00 97.25 70 ALA A C 1
ATOM 561 O O . ALA A 1 70 ? 7.393 -2.302 -10.910 1.00 97.25 70 ALA A O 1
ATOM 562 N N . LEU A 1 71 ? 6.485 -0.258 -11.187 1.00 96.75 71 LEU A N 1
ATOM 563 C CA . LEU A 1 71 ? 6.328 0.041 -9.760 1.00 96.75 71 LEU A CA 1
ATOM 564 C C . LEU A 1 71 ? 5.400 -0.960 -9.073 1.00 96.75 71 LEU A C 1
ATOM 566 O O . LEU A 1 71 ? 5.762 -1.508 -8.037 1.00 96.75 71 LEU A O 1
ATOM 570 N N . PHE A 1 72 ? 4.238 -1.249 -9.659 1.00 97.44 72 PHE A N 1
ATOM 571 C CA . PHE A 1 72 ? 3.281 -2.199 -9.092 1.00 97.44 72 PHE A CA 1
ATOM 572 C C . PHE A 1 72 ? 3.876 -3.599 -8.934 1.00 97.44 72 PHE A C 1
ATOM 574 O O . PHE A 1 72 ? 3.783 -4.209 -7.871 1.00 97.44 72 PHE A O 1
ATOM 581 N N . ARG A 1 73 ? 4.563 -4.108 -9.960 1.00 96.88 73 ARG A N 1
ATOM 582 C CA . ARG A 1 73 ? 5.230 -5.413 -9.869 1.00 96.88 73 ARG A CA 1
ATOM 583 C C . ARG A 1 73 ? 6.369 -5.402 -8.853 1.00 96.88 73 ARG A C 1
ATOM 585 O O . ARG A 1 73 ? 6.551 -6.380 -8.131 1.00 96.88 73 ARG A O 1
ATOM 592 N N . HIS A 1 74 ? 7.109 -4.300 -8.756 1.00 97.38 74 HIS A N 1
ATOM 593 C CA . HIS A 1 74 ? 8.152 -4.154 -7.749 1.00 97.38 74 HIS A CA 1
ATOM 594 C C . HIS A 1 74 ? 7.581 -4.144 -6.322 1.00 97.38 74 HIS A C 1
ATOM 596 O O . HIS A 1 74 ? 8.120 -4.835 -5.459 1.00 97.38 74 HIS A O 1
ATOM 602 N N . ILE A 1 75 ? 6.450 -3.466 -6.088 1.00 97.75 75 ILE A N 1
ATOM 603 C CA . ILE A 1 75 ? 5.707 -3.508 -4.817 1.00 97.75 75 ILE A CA 1
ATOM 604 C C . ILE A 1 75 ? 5.403 -4.956 -4.422 1.00 97.75 75 ILE A C 1
ATOM 606 O O . ILE A 1 75 ? 5.698 -5.352 -3.295 1.00 97.75 75 ILE A O 1
ATOM 610 N N . LEU A 1 76 ? 4.869 -5.762 -5.347 1.00 96.06 76 LEU A N 1
ATOM 611 C CA . LEU A 1 76 ? 4.552 -7.168 -5.076 1.00 96.06 76 LEU A CA 1
ATOM 612 C C . LEU A 1 76 ? 5.803 -7.979 -4.710 1.00 96.06 76 LEU A C 1
ATOM 614 O O . LEU A 1 76 ? 5.778 -8.725 -3.731 1.00 96.06 76 LEU A O 1
ATOM 618 N N . ASN A 1 77 ? 6.912 -7.794 -5.432 1.00 95.00 77 ASN A N 1
ATOM 619 C CA . ASN A 1 77 ? 8.176 -8.484 -5.149 1.00 95.00 77 ASN A CA 1
ATOM 620 C C . ASN A 1 77 ? 8.735 -8.123 -3.763 1.00 95.00 77 ASN A C 1
ATOM 622 O O . ASN A 1 77 ? 9.180 -8.993 -3.016 1.00 95.00 77 ASN A O 1
ATOM 626 N N . VAL A 1 78 ? 8.714 -6.838 -3.405 1.00 96.06 78 VAL A N 1
ATOM 627 C CA . VAL A 1 78 ? 9.175 -6.339 -2.099 1.00 96.06 78 VAL A CA 1
ATOM 628 C C . VAL A 1 78 ? 8.248 -6.819 -0.977 1.00 96.06 78 VAL A C 1
ATOM 630 O O . VAL A 1 78 ? 8.720 -7.238 0.082 1.00 96.06 78 VAL A O 1
ATOM 633 N N . GLY A 1 79 ? 6.936 -6.840 -1.222 1.00 95.50 79 GLY A N 1
ATOM 634 C CA . GLY A 1 79 ? 5.939 -7.367 -0.293 1.00 95.50 79 GLY A CA 1
ATOM 635 C C . GLY A 1 79 ? 6.123 -8.859 -0.003 1.00 95.50 79 GLY A C 1
ATOM 636 O O . GLY A 1 79 ? 6.056 -9.264 1.155 1.00 95.50 79 GLY A O 1
ATOM 637 N N . GLN A 1 80 ? 6.430 -9.670 -1.020 1.00 93.06 80 GLN A N 1
ATOM 638 C CA . GLN A 1 80 ? 6.715 -11.105 -0.857 1.00 93.06 80 GLN A CA 1
ATOM 639 C C . GLN A 1 80 ? 7.988 -11.376 -0.044 1.00 93.06 80 GLN A C 1
ATOM 641 O O . GLN A 1 80 ? 8.065 -12.383 0.656 1.00 93.06 80 GLN A O 1
ATOM 646 N N . LYS A 1 81 ? 8.963 -10.459 -0.073 1.00 93.44 81 LYS A N 1
ATOM 647 C CA . LYS A 1 81 ? 10.175 -10.513 0.765 1.00 93.44 81 LYS A CA 1
ATOM 648 C C . LYS A 1 81 ? 9.927 -10.085 2.221 1.00 93.44 81 LYS A C 1
ATOM 650 O O . LYS A 1 81 ? 10.850 -10.120 3.029 1.00 93.44 81 LYS A O 1
ATOM 655 N N . GLY A 1 82 ? 8.706 -9.669 2.571 1.00 93.50 82 GLY A N 1
ATOM 656 C CA . GLY A 1 82 ? 8.351 -9.206 3.916 1.00 93.50 82 GLY A CA 1
ATOM 657 C C . GLY A 1 82 ? 8.777 -7.767 4.225 1.00 93.50 82 GLY A C 1
ATOM 658 O O . GLY A 1 82 ? 8.673 -7.324 5.367 1.00 93.50 82 GLY A O 1
ATOM 659 N N . CYS A 1 83 ? 9.228 -7.007 3.225 1.00 95.75 83 CYS A N 1
ATOM 660 C CA . CYS A 1 83 ? 9.648 -5.615 3.380 1.00 95.75 83 CYS A CA 1
ATOM 661 C C . CYS A 1 83 ? 8.433 -4.666 3.340 1.00 95.75 83 CYS A C 1
ATOM 663 O O . CYS A 1 83 ? 8.316 -3.809 2.463 1.00 95.75 83 CYS A O 1
ATOM 665 N N . TYR A 1 84 ? 7.503 -4.828 4.286 1.00 96.31 84 TYR A N 1
ATOM 666 C CA . TYR A 1 84 ? 6.190 -4.169 4.257 1.00 96.31 84 TYR A CA 1
ATOM 667 C C . TYR A 1 84 ? 6.256 -2.642 4.343 1.00 96.31 84 TYR A C 1
ATOM 669 O O . TYR A 1 84 ? 5.494 -1.970 3.655 1.00 96.31 84 TYR A O 1
ATOM 677 N N . ARG A 1 85 ? 7.198 -2.083 5.116 1.00 94.88 85 ARG A N 1
ATOM 678 C CA . ARG A 1 85 ? 7.416 -0.627 5.185 1.00 94.88 85 ARG A CA 1
ATOM 679 C C . ARG A 1 85 ? 7.799 -0.059 3.819 1.00 94.88 85 ARG A C 1
ATOM 681 O O . ARG A 1 85 ? 7.199 0.907 3.369 1.00 94.88 85 ARG A O 1
ATOM 688 N N . THR A 1 86 ? 8.741 -0.691 3.122 1.00 96.19 86 THR A N 1
ATOM 689 C CA . THR A 1 86 ? 9.142 -0.274 1.771 1.00 96.19 86 THR A CA 1
ATOM 690 C C . THR A 1 86 ? 7.999 -0.441 0.773 1.00 96.19 86 THR A C 1
ATOM 692 O O . THR A 1 86 ? 7.743 0.464 -0.016 1.00 96.19 86 THR A O 1
ATOM 695 N N . ALA A 1 87 ? 7.274 -1.562 0.831 1.00 97.50 87 ALA A N 1
ATOM 696 C CA . ALA A 1 87 ? 6.110 -1.790 -0.023 1.00 97.50 87 ALA A CA 1
ATOM 697 C C . ALA A 1 87 ? 5.027 -0.715 0.185 1.00 97.50 87 ALA A C 1
ATOM 699 O O . ALA A 1 87 ? 4.458 -0.229 -0.790 1.00 97.50 87 ALA A O 1
ATOM 700 N N . LEU A 1 88 ? 4.796 -0.289 1.432 1.00 97.12 88 LEU A N 1
ATOM 701 C CA . LEU A 1 88 ? 3.883 0.802 1.763 1.00 97.12 88 LEU A CA 1
ATOM 702 C C . LEU A 1 88 ? 4.331 2.134 1.150 1.00 97.12 88 LEU A C 1
ATOM 704 O O . LEU A 1 88 ? 3.518 2.808 0.519 1.00 97.12 88 LEU A O 1
ATOM 708 N N . GLU A 1 89 ? 5.601 2.518 1.296 1.00 95.25 89 GLU A N 1
ATOM 709 C CA . GLU A 1 89 ? 6.106 3.769 0.709 1.00 95.25 8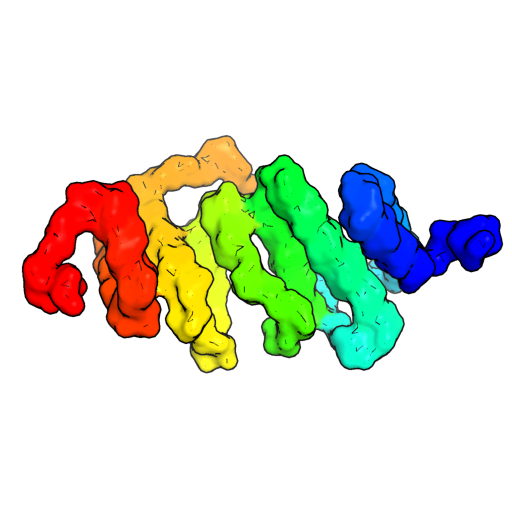9 GLU A CA 1
ATOM 710 C C . GLU A 1 89 ? 6.020 3.762 -0.824 1.00 95.25 89 GLU A C 1
ATOM 712 O O . GLU A 1 89 ? 5.656 4.766 -1.437 1.00 95.25 89 GLU A O 1
ATOM 717 N N . LEU A 1 90 ? 6.252 2.609 -1.454 1.00 95.81 90 LEU A N 1
ATOM 718 C CA . LEU A 1 90 ? 6.051 2.439 -2.892 1.00 95.81 90 LEU A CA 1
ATOM 719 C C . LEU A 1 90 ? 4.565 2.510 -3.290 1.00 95.81 90 LEU A C 1
ATOM 721 O O . LEU A 1 90 ? 4.244 3.086 -4.328 1.00 95.81 90 LEU A O 1
ATOM 725 N N . CYS A 1 91 ? 3.645 1.990 -2.470 1.00 96.25 91 CYS A N 1
ATOM 726 C CA . CYS A 1 91 ? 2.203 2.153 -2.692 1.00 96.25 91 CYS A CA 1
ATOM 727 C C . CYS A 1 91 ? 1.786 3.624 -2.596 1.00 96.25 91 CYS A C 1
ATOM 729 O O . CYS A 1 91 ? 1.073 4.117 -3.468 1.00 96.25 91 CYS A O 1
ATOM 731 N N . LYS A 1 92 ? 2.268 4.344 -1.573 1.00 93.88 92 LYS A N 1
ATOM 732 C CA . LYS A 1 92 ? 2.053 5.790 -1.415 1.00 93.88 92 LYS A CA 1
ATOM 733 C C . LYS A 1 92 ? 2.581 6.554 -2.624 1.00 93.88 92 LYS A C 1
ATOM 735 O O . LYS A 1 92 ? 1.910 7.456 -3.117 1.00 93.88 92 LYS A O 1
ATOM 740 N N . LEU A 1 93 ? 3.765 6.195 -3.117 1.00 93.81 93 LEU A N 1
ATOM 741 C CA . LEU A 1 93 ? 4.328 6.748 -4.343 1.00 93.81 93 LEU A CA 1
ATOM 742 C C . LEU A 1 93 ? 3.396 6.514 -5.540 1.00 93.81 93 LEU A C 1
ATOM 744 O O . LEU A 1 93 ? 2.990 7.469 -6.200 1.00 93.81 93 LEU A O 1
ATOM 748 N N . LEU A 1 94 ? 3.038 5.260 -5.806 1.00 94.69 94 LEU A N 1
ATOM 749 C CA . LEU A 1 94 ? 2.228 4.897 -6.965 1.00 94.69 94 LEU A CA 1
ATOM 750 C C . LEU A 1 94 ? 0.851 5.579 -6.931 1.00 94.69 94 LEU A C 1
ATOM 752 O O . LEU A 1 94 ? 0.406 6.106 -7.950 1.00 94.69 94 LEU A O 1
ATOM 756 N N . LEU A 1 95 ? 0.229 5.657 -5.752 1.00 92.50 95 LEU A N 1
ATOM 757 C CA . LEU A 1 95 ? -1.023 6.383 -5.547 1.00 92.50 95 LEU A CA 1
ATOM 758 C C . LEU A 1 95 ? -0.849 7.894 -5.768 1.00 92.50 95 LEU A C 1
ATOM 760 O O . LEU A 1 95 ? -1.695 8.520 -6.394 1.00 92.50 95 LEU A O 1
ATOM 764 N N . ASN A 1 96 ? 0.267 8.492 -5.337 1.00 91.31 96 ASN A N 1
ATOM 765 C CA . ASN A 1 96 ? 0.543 9.914 -5.573 1.00 91.31 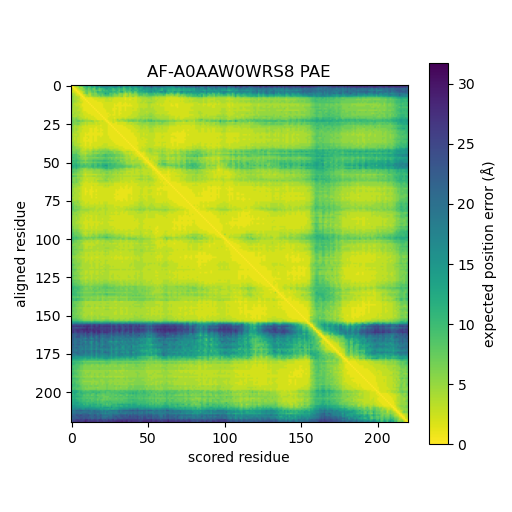96 ASN A CA 1
ATOM 766 C C . ASN A 1 96 ? 0.689 10.273 -7.058 1.00 91.31 96 ASN A C 1
ATOM 768 O O . ASN A 1 96 ? 0.433 11.424 -7.416 1.00 91.31 96 ASN A O 1
ATOM 772 N N . LEU A 1 97 ? 1.071 9.331 -7.928 1.00 92.75 97 LEU A N 1
ATOM 773 C CA . LEU A 1 97 ? 1.132 9.588 -9.371 1.00 92.75 97 LEU A CA 1
ATOM 774 C C . LEU A 1 97 ? -0.263 9.840 -9.960 1.00 92.75 97 LEU A C 1
ATOM 776 O O . LEU A 1 97 ? -0.410 10.694 -10.834 1.00 92.75 97 LEU A O 1
ATOM 780 N N . SER A 1 98 ? -1.285 9.130 -9.478 1.00 91.94 98 SER A N 1
ATOM 781 C CA . SER A 1 98 ? -2.669 9.266 -9.937 1.00 91.94 98 SER A CA 1
ATOM 782 C C . SER A 1 98 ? -3.650 8.975 -8.786 1.00 91.94 98 SER A C 1
ATOM 784 O O . SER A 1 98 ? -4.195 7.872 -8.701 1.00 91.94 98 SER A O 1
ATOM 786 N N . PRO A 1 99 ? -3.856 9.947 -7.872 1.00 88.19 99 PRO A N 1
ATOM 787 C CA . PRO A 1 99 ? -4.605 9.719 -6.636 1.00 88.19 99 PRO A CA 1
ATOM 788 C C . PRO A 1 99 ? -6.092 9.473 -6.887 1.00 88.19 99 PRO A C 1
ATOM 790 O O . PRO A 1 99 ? -6.702 8.674 -6.178 1.00 88.19 99 PRO A O 1
ATOM 793 N N . ASP A 1 100 ? -6.662 10.113 -7.908 1.00 87.38 100 ASP A N 1
ATOM 794 C CA . ASP A 1 100 ? -8.087 10.010 -8.220 1.00 87.38 100 ASP A CA 1
ATOM 795 C C . ASP A 1 100 ? -8.402 8.719 -8.985 1.00 87.38 100 ASP A C 1
ATOM 797 O O . ASP A 1 100 ? -9.218 7.923 -8.520 1.00 87.38 100 ASP A O 1
ATOM 801 N N . ASP A 1 101 ? -7.710 8.475 -10.108 1.00 89.94 101 ASP A N 1
ATOM 802 C CA . ASP A 1 101 ? -8.017 7.344 -10.993 1.00 89.94 101 ASP A CA 1
ATOM 803 C C . ASP A 1 101 ? -7.595 5.982 -10.401 1.00 89.94 101 ASP A C 1
ATOM 805 O O . ASP A 1 101 ? -8.235 4.987 -10.727 1.00 89.94 101 ASP A O 1
ATOM 809 N N . ASP A 1 102 ? -6.531 5.919 -9.578 1.00 92.31 102 ASP A N 1
ATOM 810 C CA . ASP A 1 102 ? -5.931 4.678 -9.030 1.00 92.31 102 ASP A CA 1
ATOM 811 C C . ASP A 1 102 ? -6.008 3.477 -10.008 1.00 92.31 102 ASP A C 1
ATOM 813 O O . ASP A 1 102 ? -6.664 2.466 -9.743 1.00 92.31 102 ASP A O 1
ATOM 817 N N . PRO A 1 103 ? -5.359 3.574 -11.183 1.00 94.00 103 PRO A N 1
ATOM 818 C CA . PRO A 1 103 ? -5.599 2.681 -12.322 1.00 94.00 103 PRO A CA 1
ATOM 819 C C . PRO A 1 103 ? -5.200 1.222 -12.074 1.00 94.00 103 PRO A C 1
ATOM 821 O O . PRO A 1 103 ? -5.639 0.333 -12.800 1.00 94.00 103 PRO A O 1
ATOM 824 N N . LEU A 1 104 ? -4.337 0.981 -11.084 1.00 95.19 104 LEU A N 1
ATOM 825 C CA . LEU A 1 104 ? -3.883 -0.352 -10.685 1.00 95.19 104 LEU A CA 1
ATOM 826 C C . LEU A 1 104 ? -4.510 -0.812 -9.361 1.00 95.19 104 LEU A C 1
ATOM 828 O O . LEU A 1 104 ? -4.095 -1.838 -8.827 1.00 95.19 104 LEU A O 1
ATOM 832 N N . ALA A 1 105 ? -5.500 -0.071 -8.850 1.00 94.06 105 ALA A N 1
ATOM 833 C CA . ALA A 1 105 ? -6.238 -0.366 -7.627 1.00 94.06 105 ALA A CA 1
ATOM 834 C C . ALA A 1 105 ? -5.323 -0.626 -6.415 1.00 94.06 105 ALA A C 1
ATOM 836 O O . ALA A 1 105 ? -5.552 -1.544 -5.624 1.00 94.06 105 ALA A O 1
ATOM 837 N N . VAL A 1 106 ? -4.274 0.188 -6.259 1.00 95.00 106 VAL A N 1
ATOM 838 C CA . VAL A 1 106 ? -3.310 0.087 -5.149 1.00 95.00 106 VAL A CA 1
ATOM 839 C C . VAL A 1 106 ? -4.011 0.273 -3.807 1.00 95.00 106 VAL A C 1
ATOM 841 O O . VAL A 1 106 ? -3.605 -0.323 -2.807 1.00 95.00 106 VAL A O 1
ATOM 844 N N . SER A 1 107 ? -5.100 1.045 -3.786 1.00 92.44 107 SER A N 1
ATOM 845 C CA . SER A 1 107 ? -5.981 1.174 -2.625 1.00 92.44 107 SER A CA 1
ATOM 846 C C . SER A 1 107 ? -6.419 -0.177 -2.048 1.00 92.44 107 SER A C 1
ATOM 848 O O . SER A 1 107 ? -6.480 -0.301 -0.833 1.00 92.44 107 SER A O 1
ATOM 850 N N . LEU A 1 108 ? -6.622 -1.221 -2.858 1.00 93.06 108 LEU A N 1
ATOM 851 C CA . LEU A 1 108 ? -7.084 -2.534 -2.380 1.00 93.06 108 LEU A CA 1
ATOM 852 C C . LEU A 1 108 ? -6.045 -3.329 -1.572 1.00 93.06 108 LEU A C 1
ATOM 854 O O . LEU A 1 108 ? -6.385 -4.359 -0.995 1.00 93.06 108 LEU A O 1
ATOM 858 N N . MET A 1 109 ? -4.785 -2.895 -1.563 1.00 94.56 109 MET A N 1
ATOM 859 C CA . MET A 1 109 ? -3.680 -3.594 -0.892 1.00 94.56 109 MET A CA 1
ATOM 860 C C . MET A 1 109 ? -2.861 -2.701 0.044 1.00 94.56 109 MET A C 1
ATOM 862 O O . MET A 1 109 ? -2.037 -3.199 0.815 1.00 94.56 109 MET A O 1
ATOM 866 N N . ILE A 1 110 ? -3.056 -1.383 -0.022 1.00 96.06 110 ILE A N 1
ATOM 867 C CA . ILE A 1 110 ? -2.274 -0.420 0.757 1.00 96.06 110 ILE A CA 1
ATOM 868 C C . ILE A 1 110 ? -2.519 -0.561 2.262 1.00 96.06 110 ILE A C 1
ATOM 870 O O . ILE A 1 110 ? -1.595 -0.381 3.055 1.00 96.06 110 ILE A O 1
ATOM 874 N N . ASP A 1 111 ? -3.735 -0.936 2.656 1.00 96.12 111 ASP A N 1
ATOM 875 C CA . ASP A 1 111 ? -4.136 -1.123 4.046 1.00 96.12 111 ASP A CA 1
ATOM 876 C C . ASP A 1 111 ? -3.447 -2.334 4.684 1.00 96.12 111 ASP A C 1
ATOM 878 O O . ASP A 1 111 ? -2.946 -2.245 5.807 1.00 96.12 111 ASP A O 1
ATOM 882 N N . PHE A 1 112 ? -3.310 -3.430 3.931 1.00 96.38 112 PHE A N 1
ATOM 883 C CA . PHE A 1 112 ? -2.536 -4.593 4.353 1.00 96.38 112 PHE A CA 1
ATOM 884 C C . PHE A 1 112 ? -1.091 -4.202 4.682 1.00 96.38 112 PHE A C 1
ATOM 886 O O . PHE A 1 112 ? -0.591 -4.536 5.757 1.00 96.38 112 PHE A O 1
ATOM 893 N N . TYR A 1 113 ? -0.410 -3.468 3.798 1.00 97.31 113 TYR A N 1
ATOM 894 C CA . TYR A 1 113 ? 0.966 -3.050 4.074 1.00 97.31 113 TYR A CA 1
ATOM 895 C C . TYR A 1 113 ? 1.065 -2.028 5.200 1.00 97.31 113 TYR A C 1
ATOM 897 O O . TYR A 1 113 ? 2.016 -2.104 5.974 1.00 97.31 113 TYR A O 1
ATOM 905 N N . ALA A 1 114 ? 0.091 -1.127 5.340 1.00 96.06 114 ALA A N 1
ATOM 906 C CA . ALA A 1 114 ? 0.057 -0.170 6.439 1.00 96.06 114 ALA A CA 1
ATOM 907 C C . ALA A 1 114 ? -0.036 -0.872 7.799 1.00 96.06 114 ALA A C 1
ATOM 909 O O . ALA A 1 114 ? 0.772 -0.594 8.684 1.00 96.06 114 ALA A O 1
ATOM 910 N N . LEU A 1 115 ? -0.929 -1.858 7.938 1.00 95.31 115 LEU A N 1
ATOM 911 C CA . LEU A 1 115 ? -1.024 -2.678 9.148 1.00 95.31 115 LEU A CA 1
ATOM 912 C C . LEU A 1 115 ? 0.266 -3.452 9.424 1.00 95.31 115 LEU A C 1
ATOM 914 O O . LEU A 1 115 ? 0.766 -3.459 10.547 1.00 95.31 115 LEU A O 1
ATOM 918 N N . ARG A 1 116 ? 0.832 -4.103 8.401 1.00 95.06 116 ARG A N 1
ATOM 919 C CA . ARG A 1 116 ? 2.059 -4.903 8.552 1.00 95.06 116 ARG A CA 1
ATOM 920 C C . ARG A 1 116 ? 3.290 -4.055 8.863 1.00 95.06 116 ARG A C 1
ATOM 922 O O . ARG A 1 116 ? 4.217 -4.565 9.485 1.00 95.06 116 ARG A O 1
ATOM 929 N N . ALA A 1 117 ? 3.296 -2.796 8.438 1.00 94.12 117 ALA A N 1
ATOM 930 C CA . ALA A 1 117 ? 4.314 -1.808 8.773 1.00 94.12 117 ALA A CA 1
ATOM 931 C C . ALA A 1 117 ? 4.024 -1.055 10.085 1.00 94.12 117 ALA A C 1
ATOM 933 O O . ALA A 1 117 ? 4.848 -0.237 10.476 1.00 94.12 117 ALA A O 1
ATOM 934 N N . GLN A 1 118 ? 2.898 -1.337 10.756 1.00 92.75 118 GLN A N 1
ATOM 935 C CA . GLN A 1 118 ? 2.445 -0.669 11.985 1.00 92.75 118 GLN A CA 1
ATOM 936 C C . GLN A 1 118 ? 2.218 0.845 11.831 1.00 92.75 118 GLN A C 1
ATOM 938 O O . GLN A 1 118 ? 2.317 1.607 12.786 1.00 92.75 118 GLN A O 1
ATOM 943 N N . GLU A 1 119 ? 1.870 1.289 10.626 1.00 92.50 119 GLU A N 1
ATOM 944 C CA . GLU A 1 119 ? 1.601 2.693 10.304 1.00 92.50 119 GLU A CA 1
ATOM 945 C C . GLU A 1 119 ? 0.108 2.992 10.466 1.00 92.50 119 GLU A C 1
ATOM 947 O O . GLU A 1 119 ? -0.604 3.322 9.512 1.00 92.50 119 GLU A O 1
ATOM 952 N N . TYR A 1 120 ? -0.376 2.808 11.694 1.00 93.06 120 TYR A N 1
ATOM 953 C CA . TYR A 1 120 ? -1.798 2.850 12.023 1.00 93.06 120 TYR A CA 1
ATOM 954 C C . TYR A 1 120 ? -2.385 4.252 11.897 1.00 93.06 120 TYR A C 1
ATOM 956 O O . TYR A 1 120 ? -3.458 4.401 11.318 1.00 93.06 120 TYR A O 1
ATOM 964 N N . GLU A 1 121 ? -1.687 5.281 12.387 1.00 91.25 121 GLU A N 1
ATOM 965 C CA . GLU A 1 121 ? -2.173 6.662 12.310 1.00 91.25 121 GLU A CA 1
ATOM 966 C C . GLU A 1 121 ? -2.365 7.055 10.850 1.00 91.25 121 GLU A C 1
ATOM 968 O O . GLU A 1 121 ? -3.436 7.511 10.457 1.00 91.25 121 GLU A O 1
ATOM 973 N N . TRP A 1 122 ? -1.347 6.796 10.025 1.00 92.44 122 TRP A N 1
ATOM 974 C CA . TRP A 1 122 ? -1.398 7.107 8.603 1.00 92.44 122 TRP A CA 1
ATOM 975 C C . TRP A 1 122 ? -2.556 6.393 7.893 1.00 92.44 122 TRP A C 1
ATOM 977 O O . TRP A 1 122 ? -3.217 7.006 7.055 1.00 92.44 122 TRP A O 1
ATOM 987 N N . LEU A 1 123 ? -2.829 5.127 8.227 1.00 94.94 123 LEU A N 1
ATOM 988 C CA . LEU A 1 123 ? -3.946 4.384 7.640 1.00 94.94 123 LEU A CA 1
ATOM 989 C C . LEU A 1 123 ? -5.300 5.015 7.986 1.00 94.94 123 LEU A C 1
ATOM 991 O O . LEU A 1 123 ? -6.143 5.160 7.102 1.00 94.94 123 LEU A O 1
ATOM 995 N N . VAL A 1 124 ? -5.507 5.407 9.247 1.00 94.12 124 VAL A N 1
ATOM 996 C CA . VAL A 1 124 ? -6.754 6.065 9.669 1.00 94.12 124 VAL A CA 1
ATOM 997 C C . VAL A 1 124 ? -6.909 7.419 8.977 1.00 94.12 124 VAL A C 1
ATOM 999 O O . VAL A 1 124 ? -7.982 7.719 8.462 1.00 94.12 124 VAL A O 1
ATOM 1002 N N . ALA A 1 125 ? -5.829 8.194 8.872 1.00 93.31 125 ALA A N 1
ATOM 1003 C CA . ALA A 1 125 ? -5.829 9.469 8.159 1.00 93.31 125 ALA A CA 1
ATOM 1004 C C . ALA A 1 125 ? -6.169 9.320 6.675 1.00 93.31 125 ALA A C 1
ATOM 1006 O O . ALA A 1 125 ? -6.953 10.092 6.126 1.00 93.31 125 ALA A O 1
ATOM 1007 N N . LEU A 1 126 ? -5.583 8.314 6.017 1.00 93.12 126 LEU A N 1
ATOM 1008 C CA . LEU A 1 126 ? -5.904 7.987 4.633 1.00 93.12 126 LEU A CA 1
ATOM 1009 C C . LEU A 1 126 ? -7.389 7.646 4.502 1.00 93.12 126 LEU A C 1
ATOM 1011 O O . LEU A 1 126 ? -8.040 8.145 3.586 1.00 93.12 126 LEU A O 1
ATOM 1015 N N . PHE A 1 127 ? -7.908 6.809 5.402 1.00 94.88 127 PHE A N 1
ATOM 1016 C CA . PHE A 1 127 ? -9.312 6.422 5.400 1.00 94.88 127 PHE A CA 1
ATOM 1017 C C . PHE A 1 127 ? -10.220 7.646 5.530 1.00 94.88 127 PHE A C 1
ATOM 1019 O O . PHE A 1 127 ? -11.073 7.846 4.674 1.00 94.88 127 PHE A O 1
ATOM 1026 N N . ASP A 1 128 ? -9.985 8.510 6.516 1.00 93.31 128 ASP A N 1
ATOM 1027 C CA . ASP A 1 128 ? -10.804 9.707 6.741 1.00 93.31 128 ASP A CA 1
ATOM 1028 C C . ASP A 1 128 ? -10.757 10.688 5.563 1.00 93.31 128 ASP A C 1
ATOM 1030 O O . ASP A 1 128 ? -11.771 11.291 5.209 1.00 93.31 128 ASP A O 1
ATOM 1034 N N . LEU A 1 129 ? -9.605 10.792 4.898 1.00 91.56 129 LEU A N 1
ATOM 1035 C CA . LEU A 1 129 ? -9.432 11.637 3.720 1.00 91.56 129 LEU A CA 1
ATOM 1036 C C . LEU A 1 129 ? -10.149 11.089 2.473 1.00 91.56 129 LEU A C 1
ATOM 1038 O O . LEU A 1 129 ? -10.707 11.863 1.695 1.00 91.56 129 LEU A O 1
ATOM 1042 N N . TYR A 1 130 ? -10.107 9.774 2.248 1.00 91.81 130 TYR A N 1
ATOM 1043 C CA . TYR A 1 130 ? -10.600 9.145 1.015 1.00 91.81 130 TYR A CA 1
ATOM 1044 C C . TYR A 1 130 ? -12.008 8.556 1.139 1.00 91.81 130 TYR A C 1
ATOM 1046 O O . TYR A 1 130 ? -12.640 8.298 0.116 1.00 91.81 130 TYR A O 1
ATOM 1054 N N . GLU A 1 131 ? -12.532 8.364 2.348 1.00 93.62 131 GLU A N 1
ATOM 1055 C CA . GLU A 1 131 ? -13.870 7.813 2.571 1.00 93.62 131 GLU A CA 1
ATOM 1056 C C . GLU A 1 131 ? -14.971 8.592 1.828 1.00 93.62 131 GLU A C 1
ATOM 1058 O O . GLU A 1 131 ? -15.751 7.950 1.122 1.00 93.62 131 GLU A O 1
ATOM 1063 N N . PRO A 1 132 ? -15.020 9.942 1.863 1.00 93.00 132 PRO A N 1
ATOM 1064 C CA . PRO A 1 132 ? -16.097 10.688 1.208 1.00 93.00 132 PRO A CA 1
ATOM 1065 C C . PRO A 1 132 ? -16.115 10.552 -0.320 1.00 93.00 132 PRO A C 1
ATOM 1067 O O . PRO A 1 132 ? -17.168 10.698 -0.938 1.00 93.00 132 PRO A O 1
ATOM 1070 N N . SER A 1 133 ? -14.955 10.322 -0.943 1.00 91.88 133 SER A N 1
ATOM 1071 C CA . SER A 1 133 ? -14.813 10.274 -2.403 1.00 91.88 133 SER A CA 1
ATOM 1072 C C . SER A 1 133 ? -14.777 8.850 -2.956 1.00 91.88 133 SER A C 1
ATOM 1074 O O . SER A 1 133 ? -15.272 8.617 -4.059 1.00 91.88 133 SER A O 1
ATOM 1076 N N . LYS A 1 134 ? -14.212 7.895 -2.208 1.00 89.19 134 LYS A N 1
ATOM 1077 C CA . LYS A 1 134 ? -13.984 6.514 -2.659 1.00 89.19 134 LYS A CA 1
ATOM 1078 C C . LYS A 1 134 ? -14.818 5.459 -1.932 1.00 89.19 134 LYS A C 1
ATOM 1080 O O . LYS A 1 134 ? -14.813 4.319 -2.385 1.00 89.19 134 LYS A O 1
ATOM 1085 N N . ASN A 1 135 ? -15.556 5.813 -0.874 1.00 92.62 135 ASN A N 1
ATOM 1086 C CA . ASN A 1 135 ? -16.363 4.884 -0.067 1.00 92.62 135 ASN A CA 1
ATOM 1087 C C . ASN A 1 135 ? -15.554 3.647 0.373 1.00 92.62 135 ASN A C 1
ATOM 1089 O O . ASN A 1 135 ? -15.956 2.506 0.134 1.00 92.62 135 ASN A O 1
ATOM 1093 N N . LEU A 1 136 ? -14.384 3.868 0.976 1.00 92.81 136 LEU A N 1
ATOM 1094 C CA . LEU A 1 136 ? -13.473 2.802 1.397 1.00 92.81 136 LEU A CA 1
ATOM 1095 C C . LEU A 1 136 ? -14.121 1.842 2.406 1.00 92.81 136 LEU A C 1
ATOM 1097 O O . LEU A 1 136 ? -13.769 0.668 2.429 1.00 92.81 136 LEU A O 1
ATOM 1101 N N . SER A 1 137 ? -15.107 2.289 3.186 1.00 92.12 137 SER A N 1
ATOM 1102 C CA . SER A 1 137 ? -15.877 1.447 4.111 1.00 92.12 137 SER A CA 1
ATOM 1103 C C . SER A 1 137 ? -16.630 0.297 3.434 1.00 92.12 137 SER A C 1
ATOM 1105 O O . SER A 1 137 ? -16.916 -0.704 4.088 1.00 92.12 137 SER A O 1
ATOM 1107 N N . MET A 1 138 ? -16.912 0.405 2.132 1.00 91.88 138 MET A N 1
ATOM 1108 C CA . MET A 1 138 ? -17.542 -0.651 1.331 1.00 91.88 138 MET A CA 1
ATOM 1109 C C . MET A 1 138 ? -16.558 -1.743 0.899 1.00 91.88 138 MET A C 1
ATOM 1111 O O . MET A 1 138 ? -16.970 -2.766 0.348 1.00 91.88 138 MET A O 1
ATOM 1115 N N . LEU A 1 139 ? -15.258 -1.541 1.116 1.00 92.88 139 LEU A N 1
ATOM 1116 C CA . LEU A 1 139 ? -14.231 -2.528 0.822 1.00 92.88 139 LEU A CA 1
ATOM 1117 C C . LEU A 1 139 ? -13.997 -3.382 2.073 1.00 92.88 139 LEU A C 1
ATOM 1119 O O . LEU A 1 139 ? -13.661 -2.826 3.122 1.00 92.88 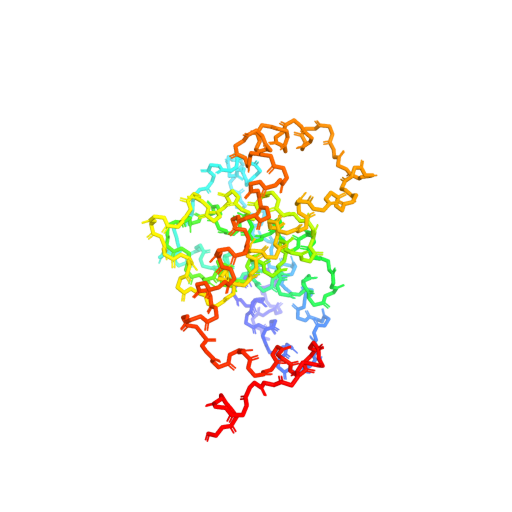139 LEU A O 1
ATOM 1123 N N . PRO A 1 140 ? -14.099 -4.724 1.983 1.00 92.31 140 PRO A N 1
ATOM 1124 C CA . PRO A 1 140 ? -13.861 -5.591 3.132 1.00 92.31 140 PRO A CA 1
ATOM 1125 C C . PRO A 1 140 ? -12.499 -5.338 3.785 1.00 92.31 140 PRO A C 1
ATOM 1127 O O . PRO A 1 140 ? -12.402 -5.345 5.005 1.00 92.31 140 PRO A O 1
ATOM 1130 N N . SER A 1 141 ? -11.457 -5.069 2.989 1.00 93.25 141 SER A N 1
ATOM 1131 C CA . SER A 1 141 ? -10.106 -4.825 3.500 1.00 93.25 141 SER A CA 1
ATOM 1132 C C . SER A 1 141 ? -10.087 -3.665 4.506 1.00 93.25 141 SER A C 1
ATOM 1134 O O . SER A 1 141 ? -9.843 -3.895 5.691 1.00 93.25 141 SER A O 1
ATOM 1136 N N . PHE A 1 142 ? -10.491 -2.462 4.083 1.00 96.00 142 PHE A N 1
ATOM 1137 C CA . PHE A 1 142 ? -10.573 -1.265 4.930 1.00 96.00 142 PHE A CA 1
ATOM 1138 C C . PHE A 1 142 ? -11.572 -1.385 6.078 1.00 96.00 142 PHE A C 1
ATOM 1140 O O . PHE A 1 142 ? -11.285 -0.931 7.189 1.00 96.00 142 PHE A O 1
ATOM 1147 N N . ALA A 1 143 ? -12.725 -2.014 5.841 1.00 95.50 143 ALA A N 1
ATOM 1148 C CA . ALA A 1 143 ? -13.750 -2.189 6.864 1.00 95.50 143 ALA A CA 1
ATOM 1149 C C . ALA A 1 143 ? -13.233 -2.956 8.092 1.00 95.50 143 ALA A C 1
ATOM 1151 O O . ALA A 1 143 ? -13.679 -2.685 9.205 1.00 95.50 143 ALA A O 1
ATOM 1152 N N . PHE A 1 144 ? -12.268 -3.865 7.911 1.00 95.31 144 PHE A N 1
ATOM 1153 C CA . PHE A 1 144 ? -11.627 -4.599 9.004 1.00 95.31 144 PHE A CA 1
ATOM 1154 C C . PHE A 1 144 ? -10.264 -4.019 9.416 1.00 95.31 144 PHE A C 1
ATOM 1156 O O . PHE A 1 144 ? -9.918 -4.070 10.598 1.00 95.31 144 PHE A O 1
ATOM 1163 N N . SER A 1 145 ? -9.484 -3.448 8.494 1.00 96.62 145 SER A N 1
ATOM 1164 C CA . SER A 1 145 ? -8.134 -2.960 8.799 1.00 96.62 145 SER A CA 1
ATOM 1165 C C . SER A 1 145 ? -8.120 -1.649 9.584 1.00 96.62 145 SER A C 1
ATOM 1167 O O . SER A 1 145 ? -7.318 -1.496 10.505 1.00 96.62 145 SER A O 1
ATOM 1169 N N . VAL A 1 146 ? -9.039 -0.727 9.301 1.00 96.50 146 VAL A N 1
ATOM 1170 C CA . VAL A 1 146 ? -9.134 0.563 10.004 1.00 96.50 146 VAL A CA 1
ATOM 1171 C C . VAL A 1 146 ? -9.556 0.418 11.473 1.00 96.50 146 VAL A C 1
ATOM 1173 O O . VAL A 1 146 ? -8.865 0.983 12.325 1.00 96.50 146 VAL A O 1
ATOM 1176 N N . PRO A 1 147 ? -10.618 -0.336 11.841 1.00 96.38 147 PRO A N 1
ATOM 1177 C CA . PRO A 1 147 ? -10.924 -0.558 13.256 1.00 96.38 147 PRO A CA 1
ATOM 1178 C C . PRO A 1 147 ? -9.787 -1.265 13.996 1.00 96.38 147 PRO A C 1
ATOM 1180 O O . PRO A 1 147 ? -9.523 -0.943 15.152 1.00 96.38 147 PRO A O 1
ATOM 1183 N N . LEU A 1 148 ? -9.073 -2.182 13.335 1.00 95.00 148 LEU A N 1
ATOM 1184 C CA . LEU A 1 148 ? -7.904 -2.831 13.925 1.00 95.00 148 LEU A CA 1
ATOM 1185 C C . LEU A 1 148 ? -6.781 -1.820 14.214 1.00 95.00 148 LEU A C 1
ATOM 1187 O O . LEU A 1 148 ? -6.211 -1.831 15.305 1.00 95.00 148 LEU A O 1
ATOM 1191 N N . ALA A 1 149 ? -6.498 -0.916 13.274 1.00 95.50 149 ALA A N 1
ATOM 1192 C CA . ALA A 1 149 ? -5.527 0.161 13.459 1.00 95.50 149 ALA A CA 1
ATOM 1193 C C . ALA A 1 149 ? -5.912 1.090 14.626 1.00 95.50 149 ALA A C 1
ATOM 1195 O O . ALA A 1 149 ? -5.088 1.351 15.501 1.00 95.50 149 ALA A O 1
ATOM 1196 N N . LEU A 1 150 ? -7.177 1.519 14.695 1.00 94.75 150 LEU A N 1
ATOM 1197 C CA . LEU A 1 150 ? -7.705 2.332 15.800 1.00 94.75 150 LEU A CA 1
ATOM 1198 C C . LEU A 1 150 ? -7.581 1.630 17.158 1.00 94.75 150 LEU A C 1
ATOM 1200 O O . LEU A 1 150 ? -7.199 2.256 18.147 1.00 94.75 150 LEU A O 1
ATOM 1204 N N . PHE A 1 151 ? -7.863 0.328 17.215 1.00 95.19 151 PHE A N 1
ATOM 1205 C CA . PHE A 1 151 ? -7.688 -0.451 18.436 1.00 95.19 151 PHE A CA 1
ATOM 1206 C C . PHE A 1 151 ? -6.218 -0.480 18.881 1.00 95.19 151 PHE A C 1
ATOM 1208 O O . PHE A 1 151 ? -5.931 -0.207 20.047 1.00 95.19 151 PHE A O 1
ATOM 1215 N N . HIS A 1 152 ? -5.277 -0.730 17.965 1.00 93.12 152 HIS A N 1
ATOM 1216 C CA . HIS A 1 152 ? -3.844 -0.714 18.283 1.00 93.12 152 HIS A CA 1
ATOM 1217 C C . HIS A 1 152 ? -3.358 0.645 18.797 1.00 93.12 152 HIS A C 1
ATOM 1219 O O . HIS A 1 152 ? -2.559 0.685 19.736 1.00 93.12 152 HIS A O 1
ATOM 1225 N N . LEU A 1 153 ? -3.874 1.741 18.234 1.00 91.12 153 LEU A N 1
ATOM 1226 C CA . LEU A 1 153 ? -3.601 3.094 18.720 1.00 91.12 153 LEU A CA 1
ATOM 1227 C C . LEU A 1 153 ? -4.160 3.321 20.129 1.00 91.12 153 LEU A C 1
ATOM 1229 O O . LEU A 1 153 ? -3.455 3.857 20.979 1.00 91.12 153 LEU A O 1
ATOM 1233 N N . SER A 1 154 ? -5.374 2.839 20.417 1.00 91.62 154 SER A N 1
ATOM 1234 C CA . SER A 1 154 ? -5.988 2.974 21.747 1.00 91.62 154 SER A CA 1
ATOM 1235 C C . SER A 1 154 ? -5.242 2.223 22.856 1.00 91.62 154 SER A C 1
ATOM 1237 O O . SER A 1 154 ? -5.227 2.661 24.003 1.00 91.62 154 SER A O 1
ATOM 1239 N N . VAL A 1 155 ? -4.612 1.092 22.521 1.00 89.62 155 VAL A N 1
ATOM 1240 C CA . VAL A 1 155 ? -3.833 0.278 23.469 1.00 89.62 155 VAL A CA 1
ATOM 1241 C C . VAL A 1 155 ? -2.427 0.856 23.680 1.00 89.62 155 VAL A C 1
ATOM 1243 O O . VAL A 1 155 ? -1.762 0.500 24.649 1.00 89.62 155 VAL A O 1
ATOM 1246 N N . GLY A 1 156 ? -1.980 1.768 22.811 1.00 76.06 156 GLY A N 1
ATOM 1247 C CA . GLY A 1 156 ? -0.655 2.374 22.900 1.00 76.06 156 GLY A CA 1
ATOM 1248 C C . GLY A 1 156 ? 0.470 1.385 22.603 1.00 76.06 156 GLY A C 1
ATOM 1249 O O . GLY A 1 156 ? 1.512 1.447 23.247 1.00 76.06 156 GLY A O 1
ATOM 1250 N N . VAL A 1 157 ? 0.267 0.454 21.659 1.00 67.12 157 VAL A N 1
ATOM 1251 C CA . VAL A 1 157 ? 1.334 -0.472 21.238 1.00 67.12 157 VAL A CA 1
ATOM 1252 C C . VAL A 1 157 ? 2.555 0.349 20.800 1.00 67.12 157 VAL A C 1
ATOM 1254 O O . VAL A 1 157 ? 2.427 1.197 19.921 1.00 67.12 157 VAL A O 1
ATOM 1257 N N . ASP A 1 158 ? 3.703 0.119 21.450 1.00 53.94 158 ASP A N 1
ATOM 1258 C CA . ASP A 1 158 ? 4.945 0.904 21.369 1.00 53.94 158 ASP A CA 1
ATOM 1259 C C . ASP A 1 158 ? 5.412 1.187 19.927 1.00 53.94 158 ASP A C 1
ATOM 1261 O O . ASP A 1 158 ? 6.050 0.360 19.280 1.00 53.94 158 ASP A O 1
ATOM 1265 N N . GLN A 1 159 ? 5.146 2.400 19.435 1.00 57.28 159 GLN A N 1
ATOM 1266 C CA . GLN A 1 159 ? 5.633 2.913 18.140 1.00 57.28 159 GLN A CA 1
ATOM 1267 C C . GLN A 1 159 ? 6.850 3.848 18.281 1.00 57.28 159 GLN A C 1
ATOM 1269 O O . GLN A 1 159 ? 7.308 4.474 17.322 1.00 57.28 159 GLN A O 1
ATOM 1274 N N . SER A 1 160 ? 7.368 3.998 19.497 1.00 51.34 160 SER A N 1
ATOM 1275 C CA . SER A 1 160 ? 8.302 5.060 19.876 1.00 51.34 160 SER A CA 1
ATOM 1276 C C . SER A 1 160 ? 9.774 4.750 19.574 1.00 51.34 160 SER A C 1
ATOM 1278 O O . SER A 1 160 ? 10.586 5.673 19.561 1.00 51.34 160 SER A O 1
ATOM 1280 N N . SER A 1 161 ? 10.154 3.501 19.278 1.00 45.56 161 SER A N 1
ATOM 1281 C CA . SER A 1 161 ? 11.575 3.119 19.217 1.00 45.56 161 SER A CA 1
ATOM 1282 C C . SER A 1 161 ? 12.277 3.312 17.864 1.00 45.56 161 SER A C 1
ATOM 1284 O O . SER A 1 161 ? 13.483 3.083 17.797 1.00 45.56 161 SER A O 1
ATOM 1286 N N . ALA A 1 162 ? 11.586 3.722 16.790 1.00 51.94 162 ALA A N 1
ATOM 1287 C CA . ALA A 1 162 ? 12.200 3.791 15.450 1.00 51.94 162 ALA A CA 1
ATOM 1288 C C . ALA A 1 162 ? 11.739 4.948 14.539 1.00 51.94 162 ALA A C 1
ATOM 1290 O O . ALA A 1 162 ? 12.112 4.971 13.367 1.00 51.94 162 ALA A O 1
ATOM 1291 N N . ARG A 1 163 ? 10.933 5.903 15.027 1.00 59.81 163 ARG A N 1
ATOM 1292 C CA . ARG A 1 163 ? 10.425 7.000 14.183 1.00 59.81 163 ARG A CA 1
ATOM 1293 C C . ARG A 1 163 ? 11.424 8.148 14.061 1.00 59.81 163 ARG A C 1
ATOM 1295 O O . ARG A 1 163 ? 11.943 8.659 15.054 1.00 59.81 163 ARG A O 1
ATOM 1302 N N . ASP A 1 164 ? 11.639 8.600 12.829 1.00 59.72 164 AS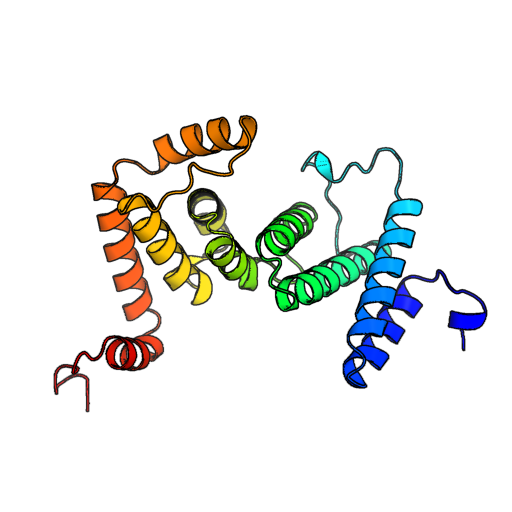P A N 1
ATOM 1303 C CA . ASP A 1 164 ? 12.420 9.798 12.537 1.00 59.72 164 ASP A CA 1
ATOM 1304 C C . ASP A 1 164 ? 11.771 11.046 13.160 1.00 59.72 164 ASP A C 1
ATOM 1306 O O . ASP A 1 164 ? 10.547 11.194 13.188 1.00 59.72 164 ASP A O 1
ATOM 1310 N N . LYS A 1 165 ? 12.584 12.019 13.596 1.00 57.38 165 LYS A N 1
ATOM 1311 C CA . LYS A 1 165 ? 12.102 13.257 14.253 1.00 57.38 165 LYS A CA 1
ATOM 1312 C C . LYS A 1 165 ? 11.056 14.034 13.443 1.00 57.38 165 LYS A C 1
ATOM 1314 O O . LYS A 1 165 ? 10.219 14.712 14.027 1.00 57.38 165 LYS A O 1
ATOM 1319 N N . ARG A 1 166 ? 11.091 13.948 12.108 1.00 60.06 166 ARG A N 1
ATOM 1320 C CA . ARG A 1 166 ? 10.102 14.586 11.215 1.00 60.06 166 ARG A CA 1
ATOM 1321 C C . ARG A 1 166 ? 8.776 13.829 11.158 1.00 60.06 166 ARG A C 1
ATOM 1323 O O . ARG A 1 166 ? 7.733 14.460 11.016 1.00 60.06 166 ARG A O 1
ATOM 1330 N N . GLU A 1 167 ? 8.818 12.505 11.261 1.00 63.16 167 GLU A N 1
ATOM 1331 C CA . GLU A 1 167 ? 7.619 11.666 11.293 1.00 63.16 167 GLU A CA 1
ATOM 1332 C C . GLU A 1 167 ? 6.896 11.810 12.628 1.00 63.16 167 GLU A C 1
ATOM 1334 O O . GLU A 1 167 ? 5.677 11.901 12.638 1.00 63.16 167 GLU A O 1
ATOM 1339 N N . LEU A 1 168 ? 7.638 11.969 13.728 1.00 60.50 168 LEU A N 1
ATOM 1340 C CA . LEU A 1 168 ? 7.078 12.235 15.056 1.00 60.50 168 LEU A CA 1
ATOM 1341 C C . LEU A 1 168 ? 6.219 13.509 15.100 1.00 60.50 168 LEU A C 1
ATOM 1343 O O . LEU A 1 168 ? 5.152 13.500 15.702 1.00 60.50 168 LEU A O 1
ATOM 1347 N N . VAL A 1 169 ? 6.638 14.589 14.431 1.00 62.75 169 VAL A N 1
ATOM 1348 C CA . VAL A 1 169 ? 5.866 15.848 14.386 1.00 62.75 169 VAL A CA 1
ATOM 1349 C C . VAL A 1 169 ? 4.576 15.690 13.577 1.00 62.75 169 VAL A C 1
ATOM 1351 O O . VAL A 1 169 ? 3.527 16.174 13.992 1.00 62.75 169 VAL A O 1
ATOM 1354 N N . LYS A 1 170 ? 4.632 14.989 12.438 1.00 64.44 170 LYS A N 1
ATOM 1355 C CA . LYS A 1 170 ? 3.437 14.703 11.627 1.00 64.44 170 LYS A CA 1
ATOM 1356 C C . LYS A 1 170 ? 2.485 13.745 12.341 1.00 64.44 170 LYS A C 1
ATOM 1358 O O . LYS A 1 170 ? 1.282 13.962 12.308 1.00 64.44 170 LYS A O 1
ATOM 1363 N N . ALA A 1 171 ? 3.026 12.723 13.000 1.00 60.72 171 ALA A N 1
ATOM 1364 C CA . ALA A 1 171 ? 2.259 11.776 13.795 1.00 60.72 171 ALA A CA 1
ATOM 1365 C C . ALA A 1 171 ? 1.582 12.465 14.986 1.00 60.72 171 ALA A C 1
ATOM 1367 O O . ALA A 1 171 ? 0.432 12.164 15.263 1.00 60.72 171 ALA A O 1
ATOM 1368 N N . ALA A 1 172 ? 2.245 13.426 15.640 1.00 62.22 172 ALA A N 1
ATOM 1369 C CA . ALA A 1 172 ? 1.649 14.203 16.726 1.00 62.22 172 ALA A CA 1
ATOM 1370 C C . ALA A 1 172 ? 0.478 15.081 16.253 1.00 62.22 172 ALA A C 1
ATOM 1372 O O . ALA A 1 172 ? -0.572 15.070 16.886 1.00 62.22 172 ALA A O 1
ATOM 1373 N N . ALA A 1 173 ? 0.628 15.785 15.124 1.00 67.94 173 ALA A N 1
ATOM 1374 C CA . ALA A 1 173 ? -0.461 16.577 14.542 1.00 67.94 173 ALA A CA 1
ATOM 1375 C C . ALA A 1 173 ? -1.659 15.700 14.149 1.00 67.94 173 ALA A C 1
ATOM 1377 O O . ALA A 1 173 ? -2.808 16.067 14.359 1.00 67.94 173 ALA A O 1
ATOM 1378 N N . LEU A 1 174 ? -1.385 14.509 13.620 1.00 65.94 174 LEU A N 1
ATOM 1379 C CA . LEU A 1 174 ? -2.427 13.564 13.252 1.00 65.94 174 LEU A CA 1
ATOM 1380 C C . LEU A 1 174 ? -3.085 12.910 14.478 1.00 65.94 174 LEU A C 1
ATOM 1382 O O . LEU A 1 174 ? -4.287 12.665 14.483 1.00 65.94 174 LEU A O 1
ATOM 1386 N N . ALA A 1 175 ? -2.313 12.664 15.538 1.00 64.25 175 ALA A N 1
ATOM 1387 C CA . ALA A 1 175 ? -2.811 12.142 16.806 1.00 64.25 175 ALA A CA 1
ATOM 1388 C C . ALA A 1 175 ? -3.762 13.122 17.512 1.00 64.25 175 ALA A C 1
ATOM 1390 O O . ALA A 1 175 ? -4.703 12.667 18.157 1.00 64.25 175 ALA A O 1
ATOM 1391 N N . GLU A 1 176 ? -3.572 14.439 17.358 1.00 67.81 176 GLU A N 1
ATOM 1392 C CA . GLU A 1 176 ? -4.543 15.434 17.843 1.00 67.81 176 GLU A CA 1
ATOM 1393 C C . GLU A 1 176 ? -5.917 15.276 17.172 1.00 67.81 176 GLU A C 1
ATOM 1395 O O . GLU A 1 176 ? -6.938 15.419 17.842 1.00 67.81 176 GLU A O 1
ATOM 1400 N N . GLU A 1 177 ? -5.964 14.919 15.885 1.00 74.56 177 GLU A N 1
ATOM 1401 C CA . GLU A 1 177 ? -7.224 14.687 15.160 1.00 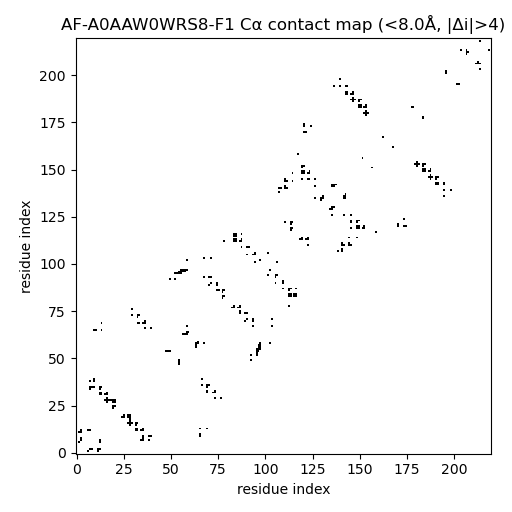74.56 177 GLU A CA 1
ATOM 1402 C C . GLU A 1 177 ? -7.910 13.364 15.554 1.00 74.56 177 GLU A C 1
ATOM 1404 O O . GLU A 1 177 ? -9.133 13.249 15.478 1.00 74.56 177 GLU A O 1
ATOM 1409 N N . LEU A 1 178 ? -7.140 12.367 16.004 1.00 78.44 178 LEU A N 1
ATOM 1410 C CA . LEU A 1 178 ? -7.627 11.030 16.378 1.00 78.44 178 LEU A CA 1
ATOM 1411 C C . LEU A 1 178 ? -8.344 10.984 17.743 1.00 78.44 178 LEU A C 1
ATOM 1413 O O . LEU A 1 178 ? -9.092 10.037 17.999 1.00 78.44 178 LEU A O 1
ATOM 1417 N N . GLY A 1 179 ? -8.153 11.996 18.594 1.00 84.25 179 GLY A N 1
ATOM 1418 C CA . GLY A 1 179 ? -8.810 12.117 19.899 1.00 84.25 179 GLY A CA 1
ATOM 1419 C C . GLY A 1 179 ? -8.164 11.286 21.013 1.00 84.25 179 GLY A C 1
ATOM 1420 O O . GLY A 1 179 ? -6.998 10.896 20.954 1.00 84.25 179 GLY A O 1
ATOM 1421 N N . THR A 1 180 ? -8.913 11.041 22.084 1.00 88.94 180 THR A N 1
ATOM 1422 C CA . THR A 1 180 ? -8.442 10.266 23.243 1.00 88.94 180 THR A CA 1
ATOM 1423 C C . THR A 1 180 ? -8.412 8.756 22.953 1.00 88.94 180 THR A C 1
ATOM 1425 O O . THR A 1 180 ? -9.186 8.266 22.127 1.00 88.94 180 THR A O 1
ATOM 1428 N N . PRO A 1 181 ? -7.583 7.961 23.660 1.00 89.94 181 PRO A N 1
ATOM 1429 C CA . PRO A 1 181 ? -7.557 6.505 23.481 1.00 89.94 181 PRO A CA 1
ATOM 1430 C C . PRO A 1 181 ? -8.928 5.831 23.670 1.00 89.94 181 PRO A C 1
ATOM 1432 O O . PRO A 1 181 ? -9.260 4.878 22.964 1.00 89.94 181 PRO A O 1
ATOM 1435 N N . GLU A 1 182 ? -9.757 6.339 24.586 1.00 91.06 182 GLU A N 1
ATOM 1436 C CA . GLU A 1 182 ? -11.117 5.834 24.809 1.00 91.06 182 GLU A CA 1
ATOM 1437 C C . GLU A 1 182 ? -12.036 6.091 23.605 1.00 91.06 182 GLU A C 1
ATOM 1439 O O . GLU A 1 182 ? -12.797 5.206 23.201 1.00 91.06 182 GLU A O 1
ATOM 1444 N N . GLU A 1 183 ? -11.937 7.270 22.987 1.00 92.00 183 GLU A N 1
ATOM 1445 C CA . GLU A 1 183 ? -12.681 7.613 21.772 1.00 92.00 183 GLU A CA 1
ATOM 1446 C C . GLU A 1 183 ? -12.246 6.751 20.586 1.00 92.00 183 GLU A C 1
ATOM 1448 O O . GLU A 1 183 ? -13.105 6.221 19.876 1.00 92.00 183 GLU A O 1
ATOM 1453 N N . MET A 1 184 ? -10.936 6.533 20.413 1.00 92.25 184 MET A N 1
ATOM 1454 C CA . MET A 1 184 ? -10.406 5.639 19.377 1.00 92.25 184 MET A CA 1
ATOM 1455 C C . MET A 1 184 ? -10.954 4.222 19.534 1.00 92.25 184 MET A C 1
ATOM 1457 O O . MET A 1 184 ? -11.398 3.617 18.557 1.00 92.25 184 MET A O 1
ATOM 1461 N N . ARG A 1 185 ? -10.990 3.703 20.767 1.00 94.12 185 ARG A N 1
ATOM 1462 C CA . ARG A 1 185 ? -11.535 2.373 21.057 1.00 94.12 185 ARG A CA 1
ATOM 1463 C C . ARG A 1 185 ? -13.025 2.287 20.742 1.00 94.12 185 ARG A C 1
ATOM 1465 O O . ARG A 1 185 ? -13.452 1.373 20.046 1.00 94.12 185 ARG A O 1
ATOM 1472 N N . LYS A 1 186 ? -13.814 3.271 21.176 1.00 95.50 186 LYS A N 1
ATOM 1473 C CA . LYS A 1 186 ? -15.251 3.332 20.871 1.00 95.50 186 LYS A CA 1
ATOM 1474 C C . LYS A 1 186 ? -15.512 3.416 19.363 1.00 95.50 186 LYS A C 1
ATOM 1476 O O . LYS A 1 186 ? -16.455 2.802 18.852 1.00 95.50 186 LYS A O 1
ATOM 1481 N N . ARG A 1 187 ? -14.681 4.171 18.640 1.00 94.88 187 ARG A N 1
ATOM 1482 C CA . ARG A 1 187 ? -14.726 4.277 17.179 1.00 94.88 187 ARG A CA 1
ATOM 1483 C C . ARG A 1 187 ? -14.396 2.936 16.522 1.00 94.88 187 ARG A C 1
ATOM 1485 O O . ARG A 1 187 ? -15.152 2.512 15.649 1.00 94.88 187 ARG A O 1
ATOM 1492 N N . ALA A 1 188 ? -13.348 2.249 16.979 1.00 96.19 188 ALA A N 1
ATOM 1493 C CA . ALA A 1 188 ? -12.985 0.909 16.521 1.00 96.19 188 ALA A CA 1
ATOM 1494 C C . ALA A 1 188 ? -14.140 -0.085 16.710 1.00 96.19 188 ALA A C 1
ATOM 1496 O O . ALA A 1 188 ? -14.545 -0.729 15.744 1.00 96.19 188 ALA A O 1
ATOM 1497 N N . ASP A 1 189 ? -14.732 -0.132 17.909 1.00 96.44 189 ASP A N 1
ATOM 1498 C CA . ASP A 1 189 ? -15.862 -1.011 18.242 1.00 96.44 189 ASP A CA 1
ATOM 1499 C C . ASP A 1 189 ? -17.076 -0.745 17.336 1.00 96.44 189 ASP A C 1
ATOM 1501 O O . ASP A 1 189 ? -17.725 -1.665 16.836 1.00 96.44 189 ASP A O 1
ATOM 1505 N N . THR A 1 190 ? -17.365 0.527 17.059 1.00 97.00 190 THR A N 1
ATOM 1506 C CA . THR A 1 190 ? -18.464 0.906 16.161 1.00 97.00 190 THR A CA 1
ATOM 1507 C C . THR A 1 190 ? -18.183 0.484 14.716 1.00 97.00 190 THR A C 1
ATOM 1509 O O . THR A 1 190 ? -19.078 0.008 14.015 1.00 97.00 190 THR A O 1
ATOM 1512 N N . MET A 1 191 ? -16.949 0.667 14.244 1.00 96.31 191 MET A N 1
ATOM 1513 C CA . MET A 1 191 ? -16.556 0.327 12.876 1.00 96.31 191 MET A CA 1
ATOM 1514 C C . MET A 1 191 ? -16.532 -1.186 12.650 1.00 96.31 191 MET A C 1
ATOM 1516 O O . MET A 1 191 ? -17.071 -1.640 11.643 1.00 96.31 191 MET A O 1
ATOM 1520 N N . ILE A 1 192 ? -16.010 -1.973 13.597 1.00 95.19 192 ILE A N 1
ATOM 1521 C CA . ILE A 1 192 ? -16.002 -3.437 13.474 1.00 95.19 192 ILE A CA 1
ATOM 1522 C C . ILE A 1 192 ? -17.423 -4.014 13.495 1.00 95.19 192 ILE A C 1
ATOM 1524 O O . ILE A 1 192 ? -17.725 -4.909 12.711 1.00 95.19 192 ILE A O 1
ATOM 1528 N N . GLN A 1 193 ? -18.333 -3.462 14.307 1.00 94.75 193 GLN A N 1
ATOM 1529 C CA . GLN A 1 193 ? -19.747 -3.860 14.288 1.00 94.75 193 GLN A CA 1
ATOM 1530 C C . GLN A 1 193 ? -20.382 -3.609 12.916 1.00 94.75 193 GLN A C 1
ATOM 1532 O O . GLN A 1 193 ? -21.025 -4.499 12.360 1.00 94.75 193 GLN A O 1
ATOM 1537 N N . LYS A 1 194 ? -20.164 -2.423 12.333 1.00 95.06 194 LYS A N 1
ATOM 1538 C CA . LYS A 1 194 ? -20.648 -2.101 10.981 1.00 95.06 194 LYS A CA 1
ATOM 1539 C C . LYS A 1 194 ? -20.052 -3.033 9.925 1.00 95.06 194 LYS A C 1
ATOM 1541 O O . LYS A 1 194 ? -20.789 -3.497 9.059 1.00 95.06 194 LYS A O 1
ATOM 1546 N N . ALA A 1 195 ? -18.759 -3.340 10.019 1.00 95.56 195 ALA A N 1
ATOM 1547 C CA . ALA A 1 195 ? -18.083 -4.255 9.106 1.00 95.56 195 ALA A CA 1
ATOM 1548 C C . ALA A 1 195 ? -18.673 -5.672 9.172 1.00 95.56 195 ALA A C 1
ATOM 1550 O O . ALA A 1 195 ? -18.951 -6.263 8.134 1.00 95.56 195 ALA A O 1
ATOM 1551 N N . LEU A 1 196 ? -18.942 -6.196 10.371 1.00 93.69 196 LEU A N 1
ATOM 1552 C CA . LEU A 1 196 ? -19.556 -7.518 10.550 1.00 93.69 196 LEU A CA 1
ATOM 1553 C C . LEU A 1 196 ? -20.992 -7.585 10.011 1.00 93.69 196 LEU A C 1
ATOM 1555 O O . LEU A 1 196 ? -21.383 -8.608 9.455 1.00 93.69 196 LEU A O 1
ATOM 1559 N N . ILE A 1 197 ? -21.762 -6.500 10.132 1.00 93.81 197 ILE A N 1
ATOM 1560 C CA . ILE A 1 197 ? -23.111 -6.406 9.548 1.00 93.81 197 ILE A CA 1
ATOM 1561 C C . ILE A 1 197 ? -23.041 -6.357 8.015 1.00 93.81 197 ILE A C 1
ATOM 1563 O O . ILE A 1 197 ? -23.855 -6.983 7.341 1.00 93.81 197 ILE A O 1
ATOM 1567 N N . MET A 1 198 ? -22.076 -5.620 7.459 1.00 94.38 198 MET A N 1
ATOM 1568 C CA . MET A 1 198 ? -21.906 -5.465 6.012 1.00 94.38 198 MET A CA 1
ATOM 1569 C C . MET A 1 198 ? -21.325 -6.723 5.346 1.00 94.38 198 MET A C 1
ATOM 1571 O O . MET A 1 198 ? -21.702 -7.058 4.225 1.00 94.38 198 MET A O 1
ATOM 1575 N N . PHE A 1 199 ? -20.443 -7.441 6.046 1.00 94.00 199 PHE A N 1
ATOM 1576 C CA . PHE A 1 199 ? -19.743 -8.632 5.559 1.00 94.00 199 PHE A CA 1
ATOM 1577 C C . PHE A 1 199 ? -19.978 -9.838 6.486 1.00 94.00 199 PHE A C 1
ATOM 1579 O O . PHE A 1 199 ? -19.035 -10.349 7.101 1.00 94.00 199 PHE A O 1
ATOM 1586 N N . PRO A 1 200 ? -21.219 -10.353 6.570 1.00 90.75 200 PRO A N 1
ATOM 1587 C CA . PRO A 1 200 ? -21.581 -11.403 7.526 1.00 90.75 200 PRO A CA 1
ATOM 1588 C C . PRO A 1 200 ? -20.820 -12.717 7.302 1.00 90.75 200 PRO A C 1
ATOM 1590 O O . PRO A 1 200 ? -20.595 -13.467 8.248 1.00 90.75 200 PRO A O 1
ATOM 1593 N N . GLY A 1 201 ? -20.346 -12.979 6.077 1.00 89.94 201 GLY A N 1
ATOM 1594 C CA . GLY A 1 201 ? -19.544 -14.168 5.760 1.00 89.94 201 GLY A CA 1
ATOM 1595 C C . GLY A 1 201 ? -18.213 -14.263 6.518 1.00 89.94 201 GLY A C 1
ATOM 1596 O O . GLY A 1 201 ? -17.627 -15.340 6.581 1.00 89.94 201 GLY A O 1
ATOM 1597 N N . VAL A 1 202 ? -17.737 -13.165 7.115 1.00 89.75 202 VAL A N 1
ATOM 1598 C CA . VAL A 1 202 ? -16.497 -13.129 7.909 1.00 89.75 202 VAL A CA 1
ATOM 1599 C C . VAL A 1 202 ? -16.748 -13.485 9.382 1.00 89.75 202 VAL A C 1
ATOM 1601 O O . VAL A 1 202 ? -15.820 -13.887 10.083 1.00 89.75 202 VAL A O 1
ATOM 1604 N N . LEU A 1 203 ? -17.997 -13.406 9.854 1.00 88.25 203 LEU A N 1
ATOM 1605 C CA . LEU A 1 203 ? -18.338 -13.595 11.265 1.00 88.25 203 LEU A CA 1
ATOM 1606 C C . LEU A 1 203 ? -18.005 -15.005 11.766 1.00 88.25 203 LEU A C 1
ATOM 1608 O O . LEU A 1 203 ? -17.302 -15.138 12.762 1.00 88.25 203 LEU A O 1
ATOM 1612 N N . VAL A 1 204 ? -18.470 -16.048 11.072 1.00 88.12 204 VAL A N 1
ATOM 1613 C CA . VAL A 1 204 ? -18.239 -17.443 11.490 1.00 88.12 204 VAL A CA 1
ATOM 1614 C C . VAL A 1 204 ? -16.738 -17.776 11.527 1.00 88.12 204 VAL A C 1
ATOM 1616 O O . VAL A 1 204 ? -16.268 -18.202 12.583 1.00 88.12 204 VAL A O 1
ATOM 1619 N N . PRO A 1 205 ? -15.941 -17.478 10.476 1.00 90.38 205 PRO A N 1
ATOM 1620 C CA . PRO A 1 205 ? -14.489 -17.649 10.539 1.00 90.38 205 PRO A CA 1
ATOM 1621 C C . PRO A 1 205 ? -13.815 -16.921 11.711 1.00 90.38 205 PRO A C 1
ATOM 1623 O O . PRO A 1 205 ? -12.856 -17.440 12.281 1.00 90.38 205 PRO A O 1
ATOM 1626 N N . LEU A 1 206 ? -14.277 -15.719 12.072 1.00 88.06 206 LEU A N 1
ATOM 1627 C CA . LEU A 1 206 ? -13.723 -14.975 13.205 1.00 88.06 206 LEU A CA 1
ATOM 1628 C C . LEU A 1 206 ? -14.093 -15.606 14.548 1.00 88.06 206 LEU A C 1
ATOM 1630 O O . LEU A 1 206 ? -13.223 -15.726 15.407 1.00 88.06 206 LEU A O 1
ATOM 1634 N N . LEU A 1 207 ? -15.342 -16.044 14.725 1.00 89.50 207 LEU A N 1
ATOM 1635 C CA . LEU A 1 207 ? -15.784 -16.724 15.945 1.00 89.50 207 LEU A CA 1
ATOM 1636 C C . LEU A 1 207 ? -14.992 -18.012 16.182 1.00 89.50 207 LEU A C 1
ATOM 1638 O O . LEU A 1 207 ? -14.489 -18.216 17.289 1.00 89.50 207 LEU A O 1
ATOM 1642 N N . ASP A 1 208 ? -14.774 -18.803 15.128 1.00 89.31 208 ASP A N 1
ATOM 1643 C CA . ASP A 1 208 ? -13.936 -20.003 15.179 1.00 89.31 208 ASP A CA 1
ATOM 1644 C C . ASP A 1 208 ? -12.502 -19.667 15.614 1.00 89.31 208 ASP A C 1
ATOM 1646 O O . ASP A 1 208 ? -11.927 -20.330 16.478 1.00 89.31 208 ASP A O 1
ATOM 1650 N N . LYS A 1 209 ? -11.913 -18.597 15.059 1.00 89.75 209 LYS A N 1
ATOM 1651 C CA . LYS A 1 209 ? -10.560 -18.138 15.426 1.00 89.75 209 LYS A CA 1
ATOM 1652 C C . LYS A 1 209 ? -10.475 -17.598 16.850 1.00 89.75 209 LYS A C 1
ATOM 1654 O O . LYS A 1 209 ? -9.429 -17.741 17.480 1.00 89.75 209 LYS A O 1
ATOM 1659 N N . CYS A 1 210 ? -11.549 -17.004 17.358 1.00 88.62 210 CYS A N 1
ATOM 1660 C CA . CYS A 1 210 ? -11.654 -16.546 18.739 1.00 88.62 210 CYS A CA 1
ATOM 1661 C C . CYS A 1 210 ? -12.050 -17.666 19.715 1.00 88.62 210 CYS A C 1
ATOM 1663 O O . CYS A 1 210 ? -12.092 -17.417 20.919 1.00 88.62 210 CYS A O 1
ATOM 1665 N N . ASN A 1 211 ? -12.314 -18.882 19.222 1.00 88.81 211 ASN A N 1
ATOM 1666 C CA . ASN A 1 211 ? -12.822 -20.008 20.003 1.00 88.81 211 ASN A CA 1
ATOM 1667 C C . ASN A 1 211 ? -14.119 -19.657 20.767 1.00 88.81 211 ASN A C 1
ATOM 1669 O O . ASN A 1 211 ? -14.309 -20.053 21.918 1.00 88.81 211 ASN A O 1
ATOM 1673 N N . ILE A 1 212 ? -14.991 -18.868 20.129 1.00 87.62 212 ILE A N 1
ATOM 1674 C CA . ILE A 1 212 ? -16.288 -18.441 20.661 1.00 87.62 212 ILE A CA 1
ATOM 1675 C C . ILE A 1 212 ? -17.367 -19.292 20.000 1.00 87.62 212 ILE A C 1
ATOM 1677 O O . ILE A 1 212 ? -17.465 -19.332 18.776 1.00 87.62 212 ILE A O 1
ATOM 1681 N N . GLN A 1 213 ? -18.203 -19.946 20.804 1.00 81.06 213 GLN A N 1
ATOM 1682 C CA . GLN A 1 213 ? -19.357 -20.665 20.271 1.00 81.06 213 GLN A CA 1
ATOM 1683 C C . GLN A 1 213 ? -20.447 -19.658 19.879 1.00 81.06 213 GLN A C 1
ATOM 1685 O O . GLN A 1 213 ? -20.871 -18.882 20.742 1.00 81.06 213 GLN A O 1
ATOM 1690 N N . PRO A 1 214 ? -20.890 -19.632 18.606 1.00 78.62 214 PRO A N 1
ATOM 1691 C CA . PRO A 1 214 ? -22.009 -18.794 18.205 1.00 78.62 214 PRO A CA 1
ATOM 1692 C C . PRO A 1 214 ? -23.271 -19.209 18.960 1.00 78.62 214 PRO A C 1
ATOM 1694 O O . PRO A 1 214 ? -23.456 -20.378 19.305 1.00 78.62 214 PRO A O 1
ATOM 1697 N N . ASP A 1 215 ? -24.157 -18.241 19.182 1.00 80.12 215 ASP A N 1
ATOM 1698 C CA . ASP A 1 215 ? -25.502 -18.533 19.665 1.00 80.12 215 ASP A CA 1
ATOM 1699 C C . ASP A 1 215 ? -26.172 -19.541 18.705 1.00 80.12 215 ASP A C 1
ATOM 1701 O O . ASP A 1 215 ? -26.048 -19.378 17.485 1.00 80.12 215 ASP A O 1
ATOM 1705 N N . PRO A 1 216 ? -26.866 -20.581 19.205 1.00 74.88 216 PRO A N 1
ATOM 1706 C CA . PRO A 1 216 ? -27.534 -21.570 18.361 1.00 74.88 216 PRO A CA 1
ATOM 1707 C C . PRO A 1 216 ? -28.494 -20.969 17.323 1.00 74.88 216 PRO A C 1
ATOM 1709 O O . PRO A 1 216 ? -28.714 -21.598 16.293 1.00 74.88 216 PRO A O 1
ATOM 1712 N N . VAL A 1 217 ? -29.018 -19.755 17.537 1.00 77.62 217 VAL A N 1
ATOM 1713 C CA . VAL A 1 217 ? -29.846 -19.025 16.554 1.00 77.62 217 VAL A CA 1
ATOM 1714 C C . VAL A 1 217 ? -29.051 -18.588 15.313 1.00 77.62 217 VAL A C 1
ATOM 1716 O O . VAL A 1 217 ? -29.622 -18.409 14.242 1.00 77.62 217 VAL A O 1
ATOM 1719 N N . VAL A 1 218 ? -27.736 -18.404 15.443 1.00 67.88 218 VAL A N 1
ATOM 1720 C CA . VAL A 1 218 ? -26.825 -17.972 14.367 1.00 67.88 218 VAL A CA 1
ATOM 1721 C C . VAL A 1 218 ? -26.154 -19.170 13.673 1.00 67.88 218 VAL A C 1
ATOM 1723 O O . VAL A 1 218 ? -25.636 -19.027 12.570 1.00 67.88 218 VAL A O 1
ATOM 1726 N N . ALA A 1 219 ? -26.158 -20.352 14.302 1.00 61.12 219 ALA A N 1
ATOM 1727 C CA . ALA A 1 219 ? -25.504 -21.570 13.805 1.00 61.12 219 ALA A CA 1
ATOM 1728 C C . ALA A 1 219 ? -26.369 -22.436 12.857 1.00 61.12 219 ALA A C 1
ATOM 1730 O O . ALA A 1 219 ? -25.869 -23.434 12.335 1.00 61.12 219 ALA A O 1
ATOM 1731 N N . SER A 1 220 ? -27.649 -22.093 12.676 1.00 57.06 220 SER A N 1
ATOM 1732 C CA . SER A 1 220 ? -28.633 -22.788 11.822 1.00 57.06 220 SER A CA 1
ATOM 1733 C C . SER A 1 220 ? -28.764 -22.152 10.445 1.00 57.06 220 SER A C 1
ATOM 1735 O O . SER A 1 220 ? -28.863 -22.913 9.459 1.00 57.06 220 SER A O 1
#

Secondary structure (DSSP, 8-state):
-HHHH-TT-HHHHHHHHHHHHHTT-HHHHHHHHHHHHHHHHHTS-TT--GGGS-----TTSHHHHHHHHHHHHHHHHHHHTT-HHHHHHHHHHHHHHSTTT-TT-THHHHHHHHHHTT-HHHHHHHHHHHHHHH-GGGSHHHHHHHHHHHHHHHHT---TTS--HHHHHHHHHHHHHH--HHHHHHHHHHHHHHHHHH-GGGHHHHHHHTTPPPPTTT--

Sequence (220 aa):
TLLNHEPFHVDTLLQVSEIFRLGDDSAMAAQLIERALYVLESASHPLFNIATGVCRLQYRQQENRSLFIALFRHILNVGQKGCYRTALELCKLLLNLSPDDDPLAVSLMIDFYALRAQEYEWLVALFDLYEPSKNLSMLPSFAFSVPLALFHLSVGVDQSSARDKRELVKAAALAEELGTPEEMRKRADTMIQKALIMFPGVLVPLLDKCNIQPDPVVAS

InterPro domains:
  IPR006994 TCF25/Rqc1 [PF04910] (2-218)
  IPR006994 TCF25/Rqc1 [PTHR22684] (2-219)

pLDDT: mean 88.38, std 11.23, range [45.56, 97.75]

Mean predicted aligned error: 6.68 Å

Radius of gyration: 20.7 Å; Cα contacts (8 Å, |Δi|>4): 211; chains: 1; bounding box: 50×41×54 Å

Foldseek 3Di:
DVCVVCVQPLVVLQVVLVVCVVVVNPVSSLVSLVSSLVSVVVPDDPPQDLVVLQAADDCVDVVCVSVLSSLVVNLVSCVVVLVLVVSLVSLSSSCSRPVQCCVVPSVLCNLVSCVSVLVLLVLLVVCVVCCVPPVCCLRLSSLQSNLVSLLCVLVCPPPPPDDDPVVVVVSVVSVVVCDHSVSSNVVSVVSNVVSCVSCVVVVVVVCVVVVHDDDPVVVD

Nearest PDB structures (foldseek):
  3sf4-assembly1_A  TM=5.494E-01  e=3.452E-01  Homo sapiens
  5a7d-assembly4_D  TM=5.054E-01  e=4.755E-01  Drosophila melanogaster
  6hc2-assembly4_S  TM=4.478E-01  e=2.288E-01  Homo sapiens
  7ep7-assembly1_A  TM=3.973E-01  e=2.747E-01  Mus musculus